Protein AF-A0A920M894-F1 (afdb_monomer)

Radius of gyration: 22.42 Å; Cα contacts (8 Å, |Δi|>4): 353; chains: 1; bounding box: 60×63×60 Å

Structure (mmCIF, N/CA/C/O backbone):
data_AF-A0A920M894-F1
#
_entry.id   AF-A0A920M894-F1
#
loop_
_atom_site.group_PDB
_atom_site.id
_atom_site.type_symbol
_atom_site.label_atom_id
_atom_site.label_alt_id
_atom_site.label_comp_id
_atom_site.label_asym_id
_atom_site.label_entity_id
_atom_site.label_seq_id
_atom_site.pdbx_PDB_ins_code
_atom_site.Cartn_x
_atom_site.Cartn_y
_atom_site.Cartn_z
_atom_site.occupancy
_atom_site.B_iso_or_equiv
_atom_site.auth_seq_id
_atom_site.auth_comp_id
_atom_site.auth_asym_id
_atom_site.auth_atom_id
_atom_site.pdbx_PDB_model_num
ATOM 1 N N . MET A 1 1 ? 37.806 -31.185 -30.645 1.00 80.12 1 MET A N 1
ATOM 2 C CA . MET A 1 1 ? 37.000 -32.397 -30.388 1.00 80.12 1 MET A CA 1
ATOM 3 C C . MET A 1 1 ? 36.616 -33.034 -31.711 1.00 80.12 1 MET A C 1
ATOM 5 O O . MET A 1 1 ? 37.260 -34.006 -32.076 1.00 80.12 1 MET A O 1
ATOM 9 N N . GLU A 1 2 ? 35.708 -32.440 -32.489 1.00 91.00 2 GLU A N 1
ATOM 10 C CA . GLU A 1 2 ? 35.276 -33.007 -33.783 1.00 91.00 2 GLU A CA 1
ATOM 11 C C . GLU A 1 2 ? 36.413 -33.095 -34.813 1.00 91.00 2 GLU A C 1
ATOM 13 O O . GLU A 1 2 ? 36.670 -34.169 -35.346 1.00 91.00 2 GLU A O 1
ATOM 18 N N . ASN A 1 3 ? 37.205 -32.025 -34.986 1.00 92.06 3 ASN A N 1
ATOM 19 C CA . ASN A 1 3 ? 38.399 -32.029 -35.858 1.00 92.06 3 ASN A CA 1
ATOM 20 C C . ASN A 1 3 ? 39.492 -33.037 -35.444 1.00 92.06 3 ASN A C 1
ATOM 22 O O . ASN A 1 3 ? 40.469 -33.217 -36.164 1.00 92.06 3 ASN A O 1
ATOM 26 N N . SER A 1 4 ? 39.355 -33.672 -34.280 1.00 92.88 4 SER A N 1
ATOM 27 C CA . SER A 1 4 ? 40.273 -34.695 -33.768 1.00 92.88 4 SER A CA 1
ATOM 28 C C . SER A 1 4 ? 39.619 -36.084 -33.709 1.00 92.88 4 SER A C 1
ATOM 30 O O . SER A 1 4 ? 40.182 -36.981 -33.092 1.00 92.88 4 SER A O 1
ATOM 32 N N . GLY A 1 5 ? 38.440 -36.266 -34.323 1.00 94.19 5 GLY A N 1
ATOM 33 C CA . GLY A 1 5 ? 37.735 -37.550 -34.423 1.00 94.19 5 GLY A CA 1
ATOM 34 C C . GLY A 1 5 ? 36.838 -37.915 -33.234 1.00 94.19 5 GLY A C 1
ATOM 35 O O . GLY A 1 5 ? 36.318 -39.027 -33.197 1.00 94.19 5 GLY A O 1
ATOM 36 N N . TYR A 1 6 ? 36.638 -37.014 -32.267 1.00 95.00 6 TYR A N 1
ATOM 37 C CA . TYR A 1 6 ? 35.732 -37.255 -31.137 1.00 95.00 6 TYR A CA 1
ATOM 38 C C . TYR A 1 6 ? 34.291 -36.864 -31.473 1.00 95.00 6 TYR A C 1
ATOM 40 O O . TYR A 1 6 ? 34.062 -35.847 -32.129 1.00 95.00 6 TYR A O 1
ATOM 48 N N . SER A 1 7 ? 33.321 -37.624 -30.955 1.00 92.00 7 SER A N 1
ATOM 49 C CA . SER A 1 7 ? 31.902 -37.265 -31.018 1.00 92.00 7 SER A CA 1
ATOM 50 C C . SER A 1 7 ? 31.560 -36.170 -30.004 1.00 92.00 7 SER A C 1
ATOM 52 O O . SER A 1 7 ? 32.037 -36.175 -28.867 1.00 92.00 7 SER A O 1
ATOM 54 N N . VAL A 1 8 ? 30.721 -35.220 -30.418 1.00 93.12 8 VAL A N 1
ATOM 55 C CA . VAL A 1 8 ? 30.179 -34.160 -29.560 1.00 93.12 8 VAL A CA 1
ATOM 56 C C . VAL A 1 8 ? 28.678 -34.367 -29.416 1.00 93.12 8 VAL A C 1
ATOM 58 O O . VAL A 1 8 ? 27.982 -34.623 -30.394 1.00 93.12 8 VAL A O 1
ATOM 61 N N . ASN A 1 9 ? 28.185 -34.253 -28.182 1.00 92.56 9 ASN A N 1
ATOM 62 C CA . ASN A 1 9 ? 26.761 -34.297 -27.876 1.00 92.56 9 ASN A CA 1
ATOM 63 C C . ASN A 1 9 ? 26.271 -32.893 -27.524 1.00 92.56 9 ASN A C 1
ATOM 65 O O . ASN A 1 9 ? 26.886 -32.205 -26.708 1.00 92.56 9 ASN A O 1
ATOM 69 N N . PHE A 1 10 ? 25.144 -32.497 -28.108 1.00 91.12 10 PHE A N 1
ATOM 70 C CA . PHE A 1 10 ? 24.460 -31.256 -27.768 1.00 91.12 10 PHE A CA 1
ATOM 71 C C . PHE A 1 10 ? 23.441 -31.525 -26.662 1.00 91.12 10 PHE A C 1
ATOM 73 O O . PHE A 1 10 ? 22.695 -32.501 -26.719 1.00 91.12 10 PHE A O 1
ATOM 80 N N . ILE A 1 11 ? 23.420 -30.654 -25.660 1.00 93.12 11 ILE A N 1
ATOM 81 C CA . ILE A 1 11 ? 22.407 -30.641 -24.604 1.00 93.12 11 ILE A CA 1
ATOM 82 C C . ILE A 1 11 ? 21.548 -29.390 -24.754 1.00 93.12 11 ILE A C 1
ATOM 84 O O . ILE A 1 11 ? 21.973 -28.410 -25.369 1.00 93.12 11 ILE A O 1
ATOM 88 N N . GLU A 1 12 ? 20.347 -29.419 -24.187 1.00 93.00 12 GLU A N 1
ATOM 89 C CA . GLU A 1 12 ? 19.476 -28.251 -24.179 1.00 93.00 12 GLU A CA 1
ATOM 90 C C . GLU A 1 12 ? 20.145 -27.091 -23.426 1.00 93.00 12 GLU A C 1
ATOM 92 O O . GLU A 1 12 ? 20.668 -27.246 -22.318 1.00 93.00 12 GLU A O 1
ATOM 97 N N . GLY A 1 13 ? 20.190 -25.928 -24.074 1.00 88.56 13 GLY A N 1
ATOM 98 C CA . GLY A 1 13 ? 20.786 -24.726 -23.508 1.00 88.56 13 GLY A CA 1
ATOM 99 C C . GLY A 1 13 ? 19.895 -24.086 -22.444 1.00 88.56 13 GLY A C 1
ATOM 100 O O . GLY A 1 13 ? 18.700 -24.342 -22.357 1.00 88.56 13 GLY A O 1
ATOM 101 N N . SER A 1 14 ? 20.475 -23.185 -21.654 1.00 89.44 14 SER A N 1
ATOM 102 C CA . SER A 1 14 ? 19.741 -22.352 -20.701 1.00 89.44 14 SER A CA 1
ATOM 103 C C . SER A 1 14 ? 20.066 -20.891 -20.954 1.00 89.44 14 SER A C 1
ATOM 105 O O . SER A 1 14 ? 21.239 -20.541 -21.084 1.00 89.44 14 SER A O 1
ATOM 107 N N . GLN A 1 15 ? 19.055 -20.019 -20.944 1.00 79.75 15 GLN A N 1
ATOM 108 C CA . GLN A 1 15 ? 19.284 -18.572 -21.005 1.00 79.75 15 GLN A CA 1
ATOM 109 C C . GLN A 1 15 ? 20.040 -18.034 -19.784 1.00 79.75 15 GLN A C 1
ATOM 111 O O . GLN A 1 15 ? 20.579 -16.940 -19.849 1.00 79.75 15 GLN A O 1
ATOM 116 N N . LYS A 1 16 ? 20.143 -18.807 -18.693 1.00 80.06 16 LYS A N 1
ATOM 117 C CA . LYS A 1 16 ? 21.005 -18.464 -17.550 1.00 80.06 16 LYS A CA 1
ATOM 118 C C . LYS A 1 16 ? 22.498 -18.645 -17.853 1.00 80.06 16 LYS A C 1
ATOM 120 O O . LYS A 1 16 ? 23.320 -18.098 -17.130 1.00 80.06 16 LYS A O 1
ATOM 125 N N . ASN A 1 17 ? 22.855 -19.365 -18.920 1.00 83.50 17 ASN A N 1
ATOM 126 C CA . ASN A 1 17 ? 24.240 -19.582 -19.358 1.00 83.50 17 ASN A CA 1
ATOM 127 C C . ASN A 1 17 ? 24.691 -18.493 -20.346 1.00 83.50 17 ASN A C 1
ATOM 129 O O . ASN A 1 17 ? 25.320 -18.777 -21.367 1.00 83.50 17 ASN A O 1
ATOM 133 N N . ILE A 1 18 ? 24.327 -17.245 -20.062 1.00 85.19 18 ILE A N 1
ATOM 134 C CA . ILE A 1 18 ? 24.748 -16.078 -20.833 1.00 85.19 18 ILE A CA 1
ATOM 135 C C . ILE A 1 18 ? 26.273 -15.958 -20.726 1.00 85.19 18 ILE A C 1
ATOM 137 O O . ILE A 1 18 ? 26.839 -15.925 -19.634 1.00 85.19 18 ILE A O 1
ATOM 141 N N . LYS A 1 19 ? 26.949 -15.874 -21.874 1.00 88.56 19 LYS A N 1
ATOM 142 C CA . LYS A 1 19 ? 28.360 -15.494 -21.919 1.00 88.56 19 LYS A CA 1
ATOM 143 C C . LYS A 1 19 ? 28.441 -13.972 -21.846 1.00 88.56 19 LYS A C 1
ATOM 145 O O . LYS A 1 19 ? 28.225 -13.312 -22.858 1.00 88.56 19 LYS A O 1
ATOM 150 N N . ILE A 1 20 ? 28.768 -13.442 -20.669 1.00 87.75 20 ILE A 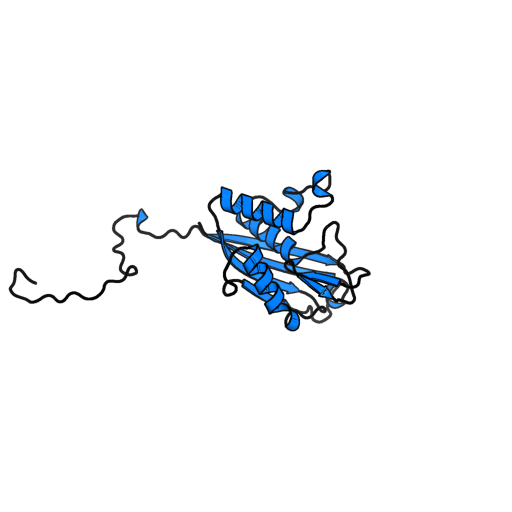N 1
ATOM 151 C CA . ILE A 1 20 ? 29.065 -12.016 -20.489 1.00 87.75 20 ILE A CA 1
ATOM 152 C C . ILE A 1 20 ? 30.291 -11.691 -21.347 1.00 87.75 20 ILE A C 1
ATOM 154 O O . ILE A 1 20 ? 31.394 -12.170 -21.081 1.00 87.75 20 ILE A O 1
ATOM 158 N N . THR A 1 21 ? 30.069 -10.946 -22.421 1.00 90.44 21 THR A N 1
ATOM 159 C CA . THR A 1 21 ? 31.056 -10.622 -23.456 1.00 90.44 21 THR A CA 1
ATOM 160 C C . THR A 1 21 ? 31.334 -9.122 -23.480 1.00 90.44 21 THR A C 1
ATOM 162 O O . THR A 1 21 ? 32.484 -8.719 -23.644 1.00 90.44 21 THR A O 1
ATOM 165 N N . PHE A 1 22 ? 30.307 -8.307 -23.253 1.00 85.38 22 PHE A N 1
ATOM 166 C CA . PHE A 1 22 ? 30.375 -6.855 -23.169 1.00 85.38 22 PHE A CA 1
ATOM 167 C C . PHE A 1 22 ? 29.841 -6.346 -21.828 1.00 85.38 22 PHE A C 1
ATOM 169 O O . PHE A 1 22 ? 29.228 -7.083 -21.055 1.00 85.38 22 PHE A O 1
ATOM 176 N N . GLN A 1 23 ? 30.087 -5.072 -21.522 1.00 80.75 23 GLN A N 1
ATOM 177 C CA . GLN A 1 23 ? 29.627 -4.479 -20.265 1.00 80.75 23 GLN A CA 1
ATOM 178 C C . GLN A 1 23 ? 28.095 -4.416 -20.195 1.00 80.75 23 GLN A C 1
ATOM 180 O O . GLN A 1 23 ? 27.528 -4.505 -19.109 1.00 80.75 23 GLN A O 1
ATOM 185 N N . GLU A 1 24 ? 27.431 -4.307 -21.343 1.00 79.44 24 GLU A N 1
ATOM 186 C CA . GLU A 1 24 ? 25.973 -4.261 -21.473 1.00 79.44 24 GLU A CA 1
ATOM 187 C C . GLU A 1 24 ? 25.315 -5.621 -21.196 1.00 79.44 24 GLU A C 1
ATOM 189 O O . GLU A 1 24 ? 24.132 -5.670 -20.873 1.00 79.44 24 GLU A O 1
ATOM 194 N N . ASP A 1 25 ? 26.082 -6.717 -21.258 1.00 80.00 25 ASP A N 1
ATOM 195 C CA . ASP A 1 25 ? 25.612 -8.062 -20.904 1.00 80.00 25 ASP A CA 1
ATOM 196 C C . ASP A 1 25 ? 25.419 -8.221 -19.384 1.00 80.00 25 ASP A C 1
ATOM 198 O O . ASP A 1 25 ? 24.780 -9.169 -18.918 1.00 80.00 25 ASP A O 1
ATOM 202 N N . LEU A 1 26 ? 25.967 -7.298 -18.585 1.00 80.25 26 LEU A N 1
ATOM 203 C CA . LEU A 1 26 ? 25.658 -7.216 -17.165 1.00 80.25 26 LEU A CA 1
ATOM 204 C C . LEU A 1 26 ? 24.238 -6.675 -17.009 1.00 80.25 26 LEU A C 1
ATOM 206 O O . LEU A 1 26 ? 23.984 -5.491 -17.227 1.00 80.25 26 LEU A O 1
ATOM 210 N N . VAL A 1 27 ? 23.323 -7.540 -16.572 1.00 69.81 27 VAL A N 1
ATOM 211 C CA . VAL A 1 27 ? 21.967 -7.137 -16.192 1.00 69.81 27 VAL A CA 1
ATOM 212 C C . VAL A 1 27 ? 22.065 -6.129 -15.045 1.00 69.81 27 VAL A C 1
ATOM 214 O O . VAL A 1 27 ? 22.281 -6.493 -13.888 1.00 69.81 27 VAL A O 1
ATOM 217 N N . LYS A 1 28 ? 21.931 -4.841 -15.365 1.00 70.69 28 LYS A N 1
ATOM 218 C CA . LYS A 1 28 ? 21.668 -3.799 -14.376 1.00 70.69 28 LYS A CA 1
ATOM 219 C C . LYS A 1 28 ? 20.169 -3.755 -14.156 1.00 70.69 28 LYS A C 1
ATOM 221 O O . LYS A 1 28 ? 19.425 -3.211 -14.963 1.00 70.69 28 LYS A O 1
ATOM 226 N N . GLU A 1 29 ? 19.750 -4.370 -13.065 1.00 76.69 29 GLU A N 1
ATOM 227 C CA . GLU A 1 29 ? 18.400 -4.220 -12.547 1.00 76.69 29 GLU A CA 1
ATOM 228 C C . GLU A 1 29 ? 18.230 -2.773 -12.058 1.00 76.69 29 GLU A C 1
ATOM 230 O O . GLU A 1 29 ? 18.806 -2.382 -11.041 1.00 76.69 29 GLU A O 1
ATOM 235 N N . ASP A 1 30 ? 17.494 -1.962 -12.820 1.00 89.62 30 ASP A N 1
ATOM 236 C CA . ASP A 1 30 ? 17.113 -0.599 -12.436 1.00 89.62 30 ASP A CA 1
ATOM 237 C C . ASP A 1 30 ? 15.914 -0.692 -11.484 1.00 89.62 30 ASP A C 1
ATOM 239 O O . ASP A 1 30 ? 14.753 -0.715 -11.907 1.00 89.62 30 ASP A O 1
ATOM 243 N N . ILE A 1 31 ? 16.228 -0.882 -10.198 1.00 95.81 31 ILE A N 1
ATOM 244 C CA . ILE A 1 31 ? 15.249 -1.038 -9.122 1.00 95.81 31 ILE A CA 1
ATOM 245 C C . ILE A 1 31 ? 15.245 0.216 -8.257 1.00 95.81 31 ILE A C 1
ATOM 247 O O . ILE A 1 31 ? 16.261 0.588 -7.668 1.00 95.81 31 ILE A O 1
ATOM 251 N N . LEU A 1 32 ? 14.065 0.810 -8.121 1.00 97.75 32 LEU A N 1
ATOM 252 C CA . LEU A 1 32 ? 13.802 1.887 -7.175 1.00 97.75 32 LEU A CA 1
ATOM 253 C C . LEU A 1 32 ? 13.041 1.338 -5.974 1.00 97.75 32 LEU A C 1
ATOM 255 O O . LEU A 1 32 ? 12.272 0.384 -6.096 1.00 97.75 32 LEU A O 1
ATOM 259 N N . ILE A 1 33 ? 13.245 1.957 -4.817 1.00 98.19 33 ILE A N 1
ATOM 260 C CA . ILE A 1 33 ? 12.553 1.622 -3.573 1.00 98.19 33 ILE A CA 1
ATOM 261 C C . ILE A 1 33 ? 11.840 2.876 -3.098 1.00 98.19 33 ILE A C 1
ATOM 263 O O . ILE A 1 33 ? 12.423 3.958 -3.109 1.00 98.19 33 ILE A O 1
ATOM 267 N N . GLY A 1 34 ? 10.607 2.714 -2.642 1.00 98.31 34 GLY A N 1
ATOM 268 C CA . GLY A 1 34 ? 9.868 3.772 -1.977 1.00 98.31 34 GLY A CA 1
ATOM 269 C C . GLY A 1 34 ? 9.209 3.263 -0.714 1.00 98.31 34 GLY A C 1
ATOM 270 O O . GLY A 1 34 ? 8.912 2.073 -0.596 1.00 98.31 34 GLY A O 1
ATOM 271 N N . ASN A 1 35 ? 9.031 4.171 0.237 1.00 98.50 35 ASN A N 1
ATOM 272 C CA . ASN A 1 35 ? 8.359 3.901 1.495 1.00 98.50 35 ASN A CA 1
ATOM 273 C C . ASN A 1 35 ? 7.290 4.960 1.713 1.00 98.50 35 ASN A C 1
ATOM 275 O O . ASN A 1 35 ? 7.496 6.118 1.357 1.00 98.50 35 ASN A O 1
ATOM 279 N N . GLY A 1 36 ? 6.196 4.554 2.335 1.00 98.19 36 GLY A N 1
ATOM 280 C CA . GLY A 1 36 ? 5.071 5.413 2.650 1.00 98.19 36 GLY A CA 1
ATOM 281 C C . GLY A 1 36 ? 4.606 5.166 4.072 1.00 98.19 36 GLY A C 1
ATOM 282 O O . GLY A 1 36 ? 4.723 4.057 4.609 1.00 98.19 36 GLY A O 1
ATOM 283 N N . PHE A 1 37 ? 4.084 6.213 4.691 1.00 97.94 37 PHE A N 1
ATOM 284 C CA . PHE A 1 37 ? 3.497 6.161 6.018 1.00 97.94 37 PHE A CA 1
ATOM 285 C C . PHE A 1 37 ? 2.274 7.058 6.030 1.00 97.94 37 PHE A C 1
ATOM 287 O O . PHE A 1 37 ? 2.386 8.229 5.694 1.00 97.94 37 PHE A O 1
ATOM 294 N N . ASP A 1 38 ? 1.142 6.516 6.459 1.00 96.19 38 ASP A N 1
ATOM 295 C CA . ASP A 1 38 ? -0.069 7.306 6.628 1.00 96.19 38 ASP A CA 1
ATOM 296 C C . ASP A 1 38 ? -0.762 6.952 7.948 1.00 96.19 38 ASP A C 1
ATOM 298 O O . ASP A 1 38 ? -0.717 5.802 8.398 1.00 96.19 38 ASP A O 1
ATOM 302 N N . LEU A 1 39 ? -1.354 7.948 8.606 1.00 95.31 39 LEU A N 1
ATOM 303 C CA . LEU A 1 39 ? -1.958 7.842 9.935 1.00 95.31 39 LEU A CA 1
ATOM 304 C C . LEU A 1 39 ? -3.289 8.581 9.940 1.00 95.31 39 LEU A C 1
ATOM 306 O O . LEU A 1 39 ? -3.330 9.803 9.830 1.00 95.31 39 LEU A O 1
ATOM 310 N N . HIS A 1 40 ? -4.357 7.847 10.230 1.00 95.19 40 HIS A N 1
ATOM 311 C CA . HIS A 1 40 ? -5.689 8.419 10.353 1.00 95.19 40 HIS A CA 1
ATOM 312 C C . HIS A 1 40 ? -6.301 8.160 11.726 1.00 95.19 40 HIS A C 1
ATOM 314 O O . HIS A 1 40 ? -6.083 7.118 12.354 1.00 95.19 40 HIS A O 1
ATOM 320 N N . ARG A 1 41 ? -7.107 9.121 12.185 1.00 95.81 41 ARG A N 1
ATOM 321 C CA . ARG A 1 41 ? -7.954 8.963 13.369 1.00 95.81 41 ARG A CA 1
ATOM 322 C C . ARG A 1 41 ? -9.247 8.254 12.998 1.00 95.81 41 ARG A C 1
ATOM 324 O O . ARG A 1 41 ? -9.755 8.395 11.885 1.00 95.81 41 ARG A O 1
ATOM 331 N N . PHE A 1 42 ? -9.787 7.520 13.960 1.00 95.94 42 PHE A N 1
ATOM 332 C CA . PHE A 1 42 ? -11.154 7.034 13.868 1.00 95.94 42 PHE A CA 1
A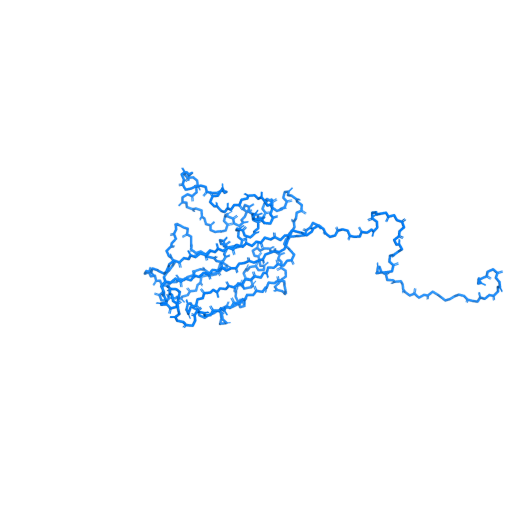TOM 333 C C . PHE A 1 42 ? -12.148 8.154 14.173 1.00 95.94 42 PHE A C 1
ATOM 335 O O . PHE A 1 42 ? -11.899 9.006 15.028 1.00 95.94 42 PHE A O 1
ATOM 342 N N . CYS A 1 43 ? -13.293 8.109 13.503 1.00 94.44 43 CYS A N 1
ATOM 343 C CA . CYS A 1 43 ? -14.437 8.983 13.740 1.00 94.44 43 CYS A CA 1
ATOM 344 C C . CYS A 1 43 ? -15.739 8.165 13.800 1.00 94.44 43 CYS A C 1
ATOM 346 O O . CYS A 1 43 ? -15.736 6.943 13.616 1.00 9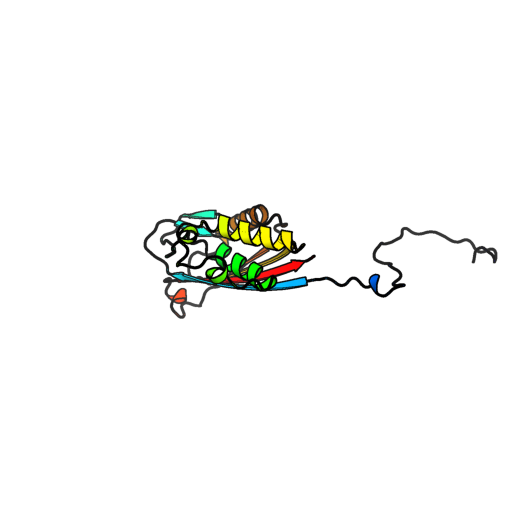4.44 43 CYS A O 1
ATOM 348 N N . GLU A 1 44 ? -16.865 8.829 14.073 1.00 93.81 44 GLU A N 1
ATOM 349 C CA . GLU A 1 44 ? -18.177 8.187 13.974 1.00 93.81 44 GLU A CA 1
ATOM 350 C C . GLU A 1 44 ? -18.430 7.700 12.540 1.00 93.81 44 GLU A C 1
ATOM 352 O O . GLU A 1 44 ? -18.256 8.435 11.569 1.00 93.81 44 GLU A O 1
ATOM 357 N N . GLY A 1 45 ? -18.850 6.445 12.399 1.00 93.12 45 GLY A N 1
ATOM 358 C CA . GLY A 1 45 ? -19.095 5.837 11.100 1.00 93.12 45 GLY A CA 1
ATOM 359 C C . GLY A 1 45 ? -19.640 4.422 11.226 1.00 93.12 45 GLY A C 1
ATOM 360 O O . GLY A 1 45 ? -19.971 3.957 12.312 1.00 93.12 45 GLY A O 1
ATOM 361 N N . ASN A 1 46 ? -19.777 3.741 10.092 1.00 93.56 46 ASN A N 1
ATOM 362 C CA . ASN A 1 46 ? -20.271 2.361 10.031 1.00 93.56 46 ASN A CA 1
ATOM 363 C C . ASN A 1 46 ? -19.498 1.491 9.024 1.00 93.56 46 ASN A C 1
ATOM 365 O O . ASN A 1 46 ? -19.924 0.385 8.668 1.00 93.56 46 ASN A O 1
ATOM 369 N N . SER A 1 47 ? -18.377 2.007 8.519 1.00 93.81 47 SER A N 1
ATOM 370 C CA . SER A 1 47 ? -17.563 1.336 7.519 1.00 93.81 47 SER A CA 1
ATOM 371 C C . SER A 1 47 ? -16.193 1.975 7.379 1.00 93.81 47 SER A C 1
ATOM 373 O O . SER A 1 47 ? -16.052 3.181 7.560 1.00 93.81 47 SER A O 1
ATOM 375 N N . ILE A 1 48 ? -15.242 1.177 6.912 1.00 94.06 48 ILE A N 1
ATOM 376 C CA . ILE A 1 48 ? -13.896 1.599 6.519 1.00 94.06 48 ILE A CA 1
ATOM 377 C C . ILE A 1 48 ? -13.602 1.123 5.100 1.00 94.06 48 ILE A C 1
ATOM 379 O O . ILE A 1 48 ? -14.165 0.117 4.653 1.00 94.06 48 ILE A O 1
ATOM 383 N N . VAL A 1 49 ? -12.717 1.819 4.396 1.00 94.38 49 VAL A N 1
ATOM 384 C CA . VAL A 1 49 ? -12.235 1.424 3.068 1.00 94.38 49 VAL A CA 1
ATOM 385 C C . VAL A 1 49 ? -10.757 1.097 3.186 1.00 94.38 49 VAL A C 1
ATOM 387 O O . VAL A 1 49 ? -10.001 1.935 3.650 1.00 94.38 49 VAL A O 1
ATOM 390 N N . PHE A 1 50 ? -10.363 -0.121 2.807 1.00 95.50 50 PHE A N 1
ATOM 391 C CA . PHE A 1 50 ? -8.971 -0.577 2.798 1.00 95.50 50 PHE A CA 1
ATOM 392 C C . PHE A 1 50 ? -8.625 -1.199 1.446 1.00 95.50 50 PHE A C 1
ATOM 394 O O . PHE A 1 50 ? -9.240 -2.189 1.033 1.00 95.50 50 PHE A O 1
ATOM 401 N N . GLY A 1 51 ? -7.601 -0.658 0.788 1.00 95.19 51 GLY A N 1
ATOM 402 C CA . GLY A 1 51 ? -7.111 -1.123 -0.509 1.00 95.19 51 GLY A CA 1
ATOM 403 C C . GLY A 1 51 ? -8.199 -1.202 -1.582 1.00 95.19 51 GLY A C 1
ATOM 404 O O . GLY A 1 51 ? -8.251 -2.177 -2.329 1.00 95.19 51 GLY A O 1
ATOM 405 N N . GLY A 1 52 ? -9.107 -0.230 -1.622 1.00 94.44 52 GLY A N 1
ATOM 406 C CA . GLY A 1 52 ? -10.231 -0.111 -2.549 1.00 94.44 52 GLY A CA 1
ATOM 407 C C . GLY A 1 52 ? -11.477 -0.910 -2.159 1.00 94.44 52 GLY A C 1
ATOM 408 O O . GLY A 1 52 ? -12.449 -0.923 -2.920 1.00 94.44 52 GLY A O 1
ATOM 409 N N . VAL A 1 53 ? -11.477 -1.583 -1.001 1.00 95.50 53 VAL A N 1
ATOM 410 C CA . VAL A 1 53 ? -12.584 -2.436 -0.543 1.00 95.50 53 VAL A CA 1
ATOM 411 C C . VAL A 1 53 ? -13.241 -1.855 0.700 1.00 95.50 53 VAL A C 1
ATOM 413 O O . VAL A 1 53 ? -12.590 -1.641 1.719 1.00 95.50 53 VAL A O 1
ATOM 416 N N . LYS A 1 54 ? -14.562 -1.671 0.639 1.00 95.06 54 LYS A N 1
ATOM 417 C CA . LYS A 1 54 ? -15.374 -1.218 1.771 1.00 95.06 54 LYS A CA 1
ATOM 418 C C . LYS A 1 54 ? -15.760 -2.386 2.682 1.00 9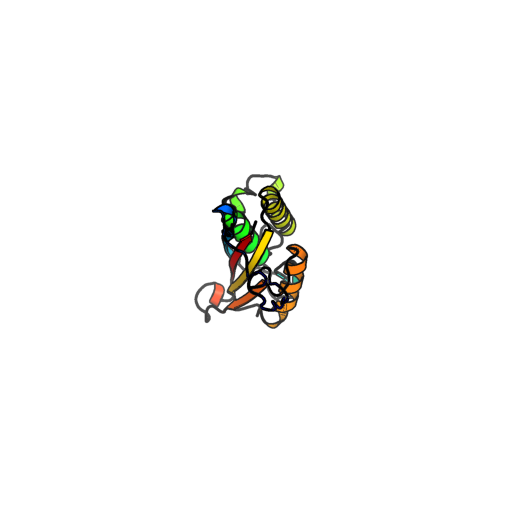5.06 54 LYS A C 1
ATOM 420 O O . LYS A 1 54 ? -16.313 -3.386 2.218 1.00 95.06 54 LYS A O 1
ATOM 425 N N . PHE A 1 55 ? -15.527 -2.240 3.981 1.00 94.19 55 PHE A N 1
ATOM 426 C CA . PHE A 1 55 ? -15.873 -3.209 5.020 1.00 94.19 55 PHE A CA 1
ATOM 427 C C . PHE A 1 55 ? -16.800 -2.574 6.061 1.00 94.19 55 PHE A C 1
ATOM 429 O O . PHE A 1 55 ? -16.546 -1.442 6.470 1.00 94.19 55 PHE A O 1
ATOM 436 N N . PRO A 1 56 ? -17.847 -3.280 6.529 1.00 95.00 56 PRO A N 1
ATOM 437 C CA . PRO A 1 56 ? -18.596 -2.862 7.710 1.00 95.00 56 PRO A CA 1
ATOM 438 C C . PRO A 1 56 ? -17.675 -2.805 8.929 1.00 95.00 56 PRO A C 1
ATOM 440 O O . PRO A 1 56 ? -16.927 -3.754 9.179 1.00 95.00 56 PRO A O 1
ATOM 443 N N . PHE A 1 57 ? -17.734 -1.708 9.676 1.00 94.69 57 PHE A N 1
ATOM 444 C CA . PHE A 1 57 ? -16.904 -1.493 10.856 1.00 94.69 57 PHE A CA 1
ATOM 445 C C . PHE A 1 57 ? -17.580 -0.513 11.813 1.00 94.69 57 PHE A C 1
ATOM 447 O O . PHE A 1 57 ? -18.439 0.254 11.397 1.00 94.69 57 PHE A O 1
ATOM 454 N N . GLU A 1 58 ? -17.233 -0.557 13.095 1.00 93.00 58 GLU A N 1
ATOM 455 C CA . GLU A 1 58 ? -17.877 0.277 14.121 1.00 93.00 58 GLU A CA 1
ATOM 456 C C . GLU A 1 58 ? -17.451 1.754 14.070 1.00 93.00 58 GLU A C 1
ATOM 458 O O . GLU A 1 58 ? -18.144 2.612 14.609 1.00 93.00 58 GLU A O 1
ATOM 463 N N . PHE A 1 59 ? -16.344 2.046 13.381 1.00 91.75 59 PHE A N 1
ATOM 464 C CA . PHE A 1 59 ? -15.810 3.391 13.188 1.00 91.75 59 PHE A CA 1
ATOM 465 C C . PHE A 1 59 ? -15.700 3.746 11.701 1.00 91.75 59 PHE A C 1
ATOM 467 O O . PHE A 1 59 ? -15.653 2.870 10.832 1.00 91.75 59 PHE A O 1
ATOM 474 N N . GLY A 1 60 ? -15.648 5.046 11.420 1.00 92.50 60 GLY A N 1
ATOM 475 C CA . GLY A 1 60 ? -15.180 5.608 10.155 1.00 92.50 60 GLY A CA 1
ATOM 476 C C . GLY A 1 60 ? -13.731 6.086 10.256 1.00 92.50 60 GLY A C 1
ATOM 477 O O . GLY A 1 60 ? -13.125 6.044 11.327 1.00 92.50 60 GLY A O 1
ATOM 478 N N . ILE A 1 61 ? -13.185 6.557 9.136 1.00 91.25 61 ILE A N 1
ATOM 479 C CA . ILE A 1 61 ? -11.875 7.211 9.065 1.00 91.25 61 ILE A CA 1
ATOM 480 C C . ILE A 1 61 ? -12.095 8.719 8.915 1.00 91.25 61 ILE A C 1
ATOM 482 O O . ILE A 1 61 ? -12.846 9.147 8.042 1.00 91.25 61 ILE A O 1
ATOM 486 N N . GLU A 1 62 ? -11.442 9.524 9.753 1.00 87.81 62 GLU A N 1
ATOM 487 C CA . GLU A 1 62 ? -11.416 10.978 9.584 1.00 87.81 62 GLU A CA 1
ATOM 488 C C . GLU A 1 62 ? -10.495 11.321 8.405 1.00 87.81 62 GLU A C 1
ATOM 490 O O . GLU A 1 62 ? -9.273 11.190 8.506 1.00 87.81 62 GLU A O 1
ATOM 495 N N . ALA A 1 63 ? -11.078 11.702 7.269 1.00 80.19 63 ALA A N 1
ATOM 496 C CA . ALA A 1 63 ? -10.358 12.078 6.057 1.00 80.19 63 ALA A CA 1
ATOM 497 C C . ALA A 1 63 ? -11.162 13.093 5.235 1.00 80.19 63 ALA A C 1
ATOM 499 O O . ALA A 1 63 ? -12.386 13.160 5.341 1.00 80.19 63 ALA A O 1
ATOM 500 N N . ILE A 1 64 ? -10.452 13.865 4.410 1.00 69.81 64 ILE A N 1
ATOM 501 C CA . ILE A 1 64 ? -11.053 14.737 3.391 1.00 69.81 64 ILE A CA 1
ATOM 502 C C . ILE A 1 64 ? -11.533 13.894 2.189 1.00 69.81 64 ILE A C 1
ATOM 504 O O . ILE A 1 64 ? -12.560 14.210 1.600 1.00 69.81 64 ILE A O 1
ATOM 508 N N . SER A 1 65 ? -10.822 12.801 1.872 1.00 76.56 65 SER A N 1
ATOM 509 C CA . SER A 1 65 ? -11.135 11.836 0.804 1.00 76.56 65 SER A CA 1
ATOM 510 C C . SER A 1 65 ? -11.972 10.636 1.303 1.00 76.56 65 SER A C 1
ATOM 512 O O . SER A 1 65 ? -12.622 10.692 2.348 1.00 76.56 65 SER A O 1
ATOM 514 N N . ASP A 1 66 ? -11.952 9.512 0.572 1.00 79.38 66 ASP A N 1
ATOM 515 C CA . ASP A 1 66 ? -12.614 8.247 0.932 1.00 79.38 66 ASP A CA 1
ATOM 516 C C . ASP A 1 66 ? -11.974 7.505 2.129 1.00 79.38 66 ASP A C 1
ATOM 518 O O . ASP A 1 66 ? -12.521 6.498 2.595 1.00 79.38 66 ASP A O 1
ATOM 522 N N . GLY A 1 67 ? -10.854 8.017 2.655 1.00 83.94 67 GLY A N 1
ATOM 523 C CA . GLY A 1 67 ? -10.210 7.545 3.882 1.00 83.94 67 GLY A CA 1
ATOM 524 C C . GLY A 1 67 ? -9.428 6.238 3.738 1.00 83.94 67 GLY A C 1
ATOM 525 O O . GLY A 1 67 ? -9.174 5.569 4.744 1.00 83.94 67 GLY A O 1
ATOM 526 N N . ASP A 1 68 ? -9.048 5.850 2.516 1.00 93.81 68 ASP A N 1
ATOM 527 C CA . ASP A 1 68 ? -8.254 4.642 2.281 1.00 93.81 68 ASP A CA 1
ATOM 528 C C . ASP A 1 68 ? -6.762 4.855 2.564 1.00 93.81 68 ASP A C 1
ATOM 530 O O . ASP A 1 68 ? -5.913 4.985 1.680 1.00 93.81 68 ASP A O 1
ATOM 534 N N . VAL A 1 69 ? -6.440 4.788 3.849 1.00 94.88 69 VAL A N 1
ATOM 535 C CA . VAL A 1 69 ? -5.080 4.861 4.403 1.00 94.88 69 VAL A CA 1
ATOM 536 C C . VAL A 1 69 ? -4.079 3.871 3.777 1.00 94.88 69 VAL A C 1
ATOM 538 O O . VAL A 1 69 ? -2.872 4.116 3.779 1.00 94.88 69 VAL A O 1
ATOM 541 N N . ILE A 1 70 ? -4.537 2.740 3.214 1.00 97.31 70 ILE A N 1
ATOM 542 C CA . ILE A 1 70 ? -3.642 1.810 2.510 1.00 97.31 70 ILE A CA 1
ATOM 543 C C . ILE A 1 70 ? -3.248 2.395 1.157 1.00 97.31 70 ILE A C 1
ATOM 545 O O . ILE A 1 70 ? -2.065 2.380 0.814 1.00 97.31 70 ILE A O 1
ATOM 549 N N . LEU A 1 71 ? -4.218 2.884 0.383 1.00 96.62 71 LEU A N 1
ATOM 550 C CA . LEU A 1 71 ? -3.940 3.474 -0.925 1.00 96.62 71 LEU A CA 1
ATOM 551 C C . LEU A 1 71 ? -3.140 4.770 -0.801 1.00 96.62 71 LEU A C 1
ATOM 553 O O . LEU A 1 71 ? -2.215 4.960 -1.585 1.00 96.62 71 LEU A O 1
ATOM 557 N N . HIS A 1 72 ? -3.412 5.595 0.209 1.00 95.50 72 HIS A N 1
ATOM 558 C CA . HIS A 1 72 ? -2.611 6.786 0.490 1.00 95.50 72 HIS A CA 1
ATOM 559 C C . HIS A 1 72 ? -1.143 6.434 0.769 1.00 95.50 72 HIS A C 1
ATOM 561 O O . HIS A 1 72 ? -0.246 6.892 0.064 1.00 95.50 72 HIS A O 1
ATOM 567 N N . SER A 1 73 ? -0.886 5.527 1.719 1.00 97.62 73 SER A N 1
ATOM 568 C CA . SER A 1 73 ? 0.481 5.080 2.016 1.00 97.62 73 SER A CA 1
ATOM 569 C C . SER A 1 73 ? 1.176 4.502 0.769 1.00 97.62 73 SER A C 1
ATOM 571 O O . SER A 1 73 ? 2.349 4.783 0.518 1.00 97.62 73 SER A O 1
ATOM 573 N N . LEU A 1 74 ? 0.459 3.738 -0.067 1.00 98.25 74 LEU A N 1
ATOM 574 C CA . LEU A 1 74 ? 1.002 3.214 -1.328 1.00 98.25 74 LEU A CA 1
ATOM 575 C C . LEU A 1 74 ? 1.311 4.307 -2.356 1.00 98.25 74 LEU A C 1
ATOM 577 O O . LEU A 1 74 ? 2.304 4.182 -3.075 1.00 98.25 74 LEU A O 1
ATOM 581 N N . ALA A 1 75 ? 0.494 5.355 -2.442 1.00 97.00 75 ALA A N 1
ATOM 582 C CA . ALA A 1 75 ? 0.750 6.493 -3.315 1.00 97.00 75 ALA A CA 1
ATOM 583 C C . ALA A 1 75 ? 2.060 7.189 -2.925 1.00 97.00 75 ALA A C 1
ATOM 585 O O . ALA A 1 75 ? 2.927 7.351 -3.785 1.00 97.00 75 ALA A O 1
ATOM 586 N N . ASP A 1 76 ? 2.257 7.480 -1.635 1.00 97.31 76 ASP A N 1
ATOM 587 C CA . ASP A 1 76 ? 3.509 8.045 -1.112 1.00 97.31 76 ASP A CA 1
ATOM 588 C C . ASP A 1 76 ? 4.709 7.136 -1.381 1.00 97.31 76 ASP A C 1
ATOM 590 O O . ASP A 1 76 ? 5.755 7.599 -1.832 1.00 97.31 76 ASP A O 1
ATOM 594 N N . SER A 1 77 ? 4.553 5.821 -1.200 1.00 98.44 77 SER A N 1
ATOM 595 C CA . SER A 1 77 ? 5.586 4.856 -1.583 1.00 98.44 77 SER A CA 1
ATOM 596 C C . SER A 1 77 ? 5.964 4.967 -3.065 1.00 98.44 77 SER A C 1
ATOM 598 O O . SER A 1 77 ? 7.146 4.955 -3.403 1.00 98.44 77 SER A O 1
ATOM 600 N N . ILE A 1 78 ? 4.994 5.071 -3.977 1.00 98.25 78 ILE A N 1
ATOM 601 C CA . ILE A 1 78 ? 5.271 5.156 -5.420 1.00 98.25 78 ILE A CA 1
ATOM 602 C C . ILE A 1 78 ? 5.900 6.507 -5.781 1.00 98.25 78 ILE A C 1
ATOM 604 O O . ILE A 1 78 ? 6.894 6.538 -6.510 1.00 98.25 78 ILE A O 1
ATOM 608 N N . LEU A 1 79 ? 5.356 7.613 -5.269 1.00 97.88 79 LEU A N 1
ATOM 609 C CA . LEU A 1 79 ? 5.889 8.960 -5.491 1.00 97.88 79 LEU A CA 1
ATOM 610 C C . LEU A 1 79 ? 7.318 9.078 -4.950 1.00 97.88 79 LEU A C 1
ATOM 612 O O . LEU A 1 79 ? 8.213 9.531 -5.668 1.00 97.88 79 LEU A O 1
ATOM 616 N N . GLY A 1 80 ? 7.561 8.558 -3.747 1.00 97.81 80 GLY A N 1
ATOM 617 C CA . GLY A 1 80 ? 8.877 8.498 -3.122 1.00 97.81 80 GLY A CA 1
ATOM 618 C C . GLY A 1 80 ? 9.873 7.664 -3.927 1.00 97.81 80 GLY A C 1
ATOM 619 O O . GLY A 1 80 ? 10.983 8.129 -4.187 1.00 97.81 80 GLY A O 1
ATOM 620 N N . ALA A 1 81 ? 9.471 6.481 -4.413 1.00 98.00 81 ALA A N 1
ATOM 621 C CA . ALA A 1 81 ? 10.317 5.669 -5.292 1.00 98.00 81 ALA A CA 1
ATOM 622 C C . ALA A 1 81 ? 10.725 6.436 -6.558 1.00 98.00 81 ALA A C 1
ATOM 624 O O . ALA A 1 81 ? 11.871 6.349 -6.991 1.00 98.00 81 ALA A O 1
ATOM 625 N N . LEU A 1 82 ? 9.809 7.219 -7.137 1.00 97.19 82 LEU A N 1
ATOM 626 C CA . LEU A 1 82 ? 10.057 8.037 -8.327 1.00 97.19 82 LEU A CA 1
ATOM 627 C C . LEU A 1 82 ? 10.739 9.383 -8.019 1.00 97.19 82 LEU A C 1
ATOM 629 O O . LEU A 1 82 ? 11.080 10.104 -8.958 1.00 97.19 82 LEU A O 1
ATOM 633 N N . SER A 1 83 ? 10.978 9.719 -6.747 1.00 96.50 83 SER A N 1
ATOM 634 C CA . SER A 1 83 ? 11.461 11.042 -6.318 1.00 96.50 83 SER A CA 1
ATOM 635 C C . SER A 1 83 ? 10.566 12.197 -6.802 1.00 96.50 83 SER A C 1
ATOM 637 O O . SER A 1 83 ? 11.069 13.236 -7.223 1.00 96.50 83 SER A O 1
ATOM 639 N N . GLU A 1 84 ? 9.245 12.000 -6.772 1.00 95.88 84 GLU A N 1
ATOM 640 C CA . GLU A 1 84 ? 8.216 12.986 -7.168 1.00 95.88 84 GLU A CA 1
ATOM 641 C C . GLU A 1 84 ? 7.576 13.693 -5.954 1.00 95.88 84 GLU A C 1
ATOM 643 O O . GLU A 1 84 ? 6.570 14.380 -6.096 1.00 95.88 84 GLU A O 1
ATOM 648 N N . GLY A 1 85 ? 8.156 13.536 -4.759 1.00 94.56 85 GLY A N 1
ATOM 649 C CA . GLY A 1 85 ? 7.601 14.065 -3.512 1.00 94.56 85 GLY A CA 1
ATOM 650 C C . GLY A 1 85 ? 6.615 13.092 -2.864 1.00 94.56 85 GLY A C 1
ATOM 651 O O . GLY A 1 85 ? 6.879 11.889 -2.818 1.00 94.56 85 GLY A O 1
ATOM 652 N N . ASP A 1 86 ? 5.510 13.630 -2.359 1.00 94.06 86 ASP A N 1
ATOM 653 C CA . ASP A 1 86 ? 4.439 12.942 -1.628 1.00 94.06 86 ASP A CA 1
ATOM 654 C C . ASP A 1 86 ? 3.052 13.389 -2.134 1.00 94.06 86 ASP A C 1
ATOM 656 O O . ASP A 1 86 ? 2.944 14.243 -3.022 1.00 94.06 86 ASP A O 1
ATOM 660 N N . ILE A 1 87 ? 1.978 12.807 -1.592 1.00 90.81 87 ILE A N 1
ATOM 661 C CA . ILE A 1 87 ? 0.596 13.170 -1.946 1.00 90.81 87 ILE A CA 1
ATOM 662 C C . ILE A 1 87 ? 0.348 14.667 -1.758 1.00 90.81 87 ILE A C 1
ATOM 664 O O . ILE A 1 87 ? -0.250 15.279 -2.636 1.00 90.81 87 ILE A O 1
ATOM 668 N N . GLY A 1 88 ? 0.818 15.272 -0.663 1.00 89.38 88 GLY A N 1
ATOM 669 C CA . GLY A 1 88 ? 0.610 16.701 -0.395 1.00 89.38 88 GLY A CA 1
ATOM 670 C C . GLY A 1 88 ? 1.290 17.608 -1.424 1.00 89.38 88 GLY A C 1
ATOM 671 O O . GLY A 1 88 ? 0.785 18.682 -1.746 1.00 89.38 88 GLY A O 1
ATOM 672 N N . THR A 1 89 ? 2.410 17.156 -1.985 1.00 89.50 89 THR A N 1
ATOM 673 C CA . THR A 1 89 ? 3.105 17.823 -3.091 1.00 89.50 89 THR A CA 1
ATOM 674 C C . THR A 1 89 ? 2.350 17.656 -4.410 1.00 89.50 89 THR A C 1
ATOM 676 O O . THR A 1 89 ? 2.243 18.606 -5.185 1.00 89.50 89 THR A O 1
ATOM 679 N N . ALA A 1 90 ? 1.836 16.453 -4.681 1.00 87.19 90 ALA A N 1
ATOM 680 C CA . ALA A 1 90 ? 1.107 16.144 -5.910 1.00 87.19 90 ALA A CA 1
ATOM 681 C C . ALA A 1 90 ? -0.307 16.755 -5.936 1.00 87.19 90 ALA A C 1
ATOM 683 O O . ALA A 1 90 ? -0.801 17.102 -7.009 1.00 87.19 90 ALA A O 1
ATOM 684 N N . PHE A 1 91 ? -0.930 16.906 -4.765 1.00 86.88 91 PHE A N 1
ATOM 685 C CA . PHE A 1 91 ? -2.306 17.358 -4.568 1.00 86.88 91 PHE A CA 1
ATOM 686 C C . PHE A 1 91 ? -2.400 18.342 -3.386 1.00 86.88 91 PHE A C 1
ATOM 688 O O . PHE A 1 91 ? -2.856 17.976 -2.301 1.00 86.88 91 PHE A O 1
ATOM 695 N N . PRO A 1 92 ? -1.966 19.603 -3.571 1.00 84.12 92 PRO A N 1
ATOM 696 C CA . PRO A 1 92 ? -2.003 20.614 -2.516 1.00 84.12 92 PRO A CA 1
ATOM 697 C C . PRO A 1 92 ? -3.433 20.930 -2.051 1.00 84.12 92 PRO A C 1
ATOM 699 O O . PRO A 1 92 ? -4.354 20.987 -2.869 1.00 84.12 92 PRO A O 1
ATOM 702 N N . GLU A 1 93 ? -3.626 21.182 -0.750 1.00 74.81 93 GLU A N 1
ATOM 703 C CA . GLU A 1 93 ? -4.946 21.472 -0.149 1.00 74.81 93 GLU A CA 1
ATOM 704 C C . GLU A 1 93 ? -5.596 22.774 -0.661 1.00 74.81 93 GLU A C 1
ATOM 706 O O . GLU A 1 93 ? -6.820 22.944 -0.605 1.00 74.81 93 GLU A O 1
ATOM 711 N N . ASP A 1 94 ? -4.784 23.722 -1.130 1.00 78.00 94 ASP A N 1
ATOM 712 C CA . ASP A 1 94 ? -5.221 25.001 -1.685 1.00 78.00 94 ASP A CA 1
ATOM 713 C C . ASP A 1 94 ? -5.638 24.914 -3.161 1.00 78.00 94 ASP A C 1
ATOM 715 O O . ASP A 1 94 ? -6.274 25.847 -3.660 1.00 78.00 94 ASP A O 1
ATOM 719 N N . ASP A 1 95 ? -5.374 23.790 -3.838 1.00 77.06 95 ASP A N 1
ATOM 720 C CA . ASP A 1 95 ? -5.889 23.519 -5.179 1.00 77.06 95 ASP A CA 1
ATOM 721 C C . ASP A 1 95 ? -7.379 23.121 -5.105 1.00 77.06 95 ASP A C 1
ATOM 723 O O . ASP A 1 95 ? -7.734 22.106 -4.494 1.00 77.06 95 ASP A O 1
ATOM 727 N N . PRO A 1 96 ? -8.292 23.882 -5.743 1.00 74.31 96 PRO A N 1
ATOM 728 C CA . PRO A 1 96 ? -9.709 23.534 -5.803 1.00 74.31 96 PRO A CA 1
ATOM 729 C C . PRO A 1 96 ? -9.980 22.152 -6.403 1.00 74.31 96 PRO A C 1
ATOM 731 O O . PRO A 1 96 ? -11.002 21.553 -6.078 1.00 74.31 96 PRO A O 1
ATOM 734 N N . ASN A 1 97 ? -9.088 21.652 -7.263 1.00 74.06 97 ASN A N 1
ATOM 735 C CA . ASN A 1 97 ? -9.215 20.331 -7.877 1.00 74.06 97 ASN A CA 1
ATOM 736 C C . ASN A 1 97 ? -8.837 19.194 -6.916 1.00 74.06 97 ASN A C 1
ATOM 738 O O . ASN A 1 97 ? -9.185 18.050 -7.189 1.00 74.06 97 ASN A O 1
ATOM 742 N N . SER A 1 98 ? -8.164 19.493 -5.799 1.00 70.44 98 SER A N 1
ATOM 743 C CA . SER A 1 98 ? -7.754 18.492 -4.807 1.00 70.44 98 SER A CA 1
ATOM 744 C C . SER A 1 98 ? -8.835 18.166 -3.778 1.00 70.44 98 SER A C 1
ATOM 746 O O . SER A 1 98 ? -8.739 17.155 -3.087 1.00 70.44 98 SER A O 1
ATOM 748 N N . LYS A 1 99 ? -9.866 19.012 -3.648 1.00 60.69 99 LYS A N 1
ATOM 749 C CA . LYS A 1 99 ? -10.798 18.977 -2.507 1.00 60.69 99 LYS A CA 1
ATOM 750 C C . LYS A 1 99 ? -11.740 17.776 -2.444 1.00 60.69 99 LYS A C 1
ATOM 752 O O . LYS A 1 99 ? -12.296 17.549 -1.379 1.00 60.69 99 LYS A O 1
ATOM 757 N N . ASP A 1 100 ? -11.869 17.006 -3.519 1.00 66.38 100 ASP A N 1
ATOM 758 C CA . ASP A 1 100 ? -12.760 15.840 -3.588 1.00 66.38 100 ASP A CA 1
ATOM 759 C C . ASP A 1 100 ? -12.097 14.634 -4.283 1.00 66.38 100 ASP A C 1
ATOM 761 O O . ASP A 1 100 ? -12.788 13.771 -4.828 1.00 66.38 100 ASP A O 1
ATOM 765 N N . LEU A 1 101 ? -10.759 14.570 -4.306 1.00 74.19 101 LEU A N 1
ATOM 766 C CA . LEU A 1 101 ? -10.050 13.470 -4.967 1.00 74.19 101 LEU A CA 1
ATOM 767 C C . LEU A 1 101 ? -10.325 12.135 -4.260 1.00 74.19 101 LEU A C 1
ATOM 769 O O . LEU A 1 101 ? -10.041 11.962 -3.072 1.00 74.19 101 LEU A O 1
ATOM 773 N N . ASP A 1 102 ? -10.829 11.164 -5.020 1.00 82.94 102 ASP A N 1
ATOM 774 C CA . ASP A 1 102 ? -10.902 9.760 -4.597 1.00 82.94 102 ASP A CA 1
ATOM 775 C C . ASP A 1 102 ? -9.467 9.190 -4.549 1.00 82.94 102 ASP A C 1
ATOM 777 O O . ASP A 1 102 ? -8.646 9.470 -5.431 1.00 82.94 102 ASP A O 1
ATOM 781 N N . SER A 1 103 ? -9.150 8.340 -3.563 1.00 83.88 103 SER A N 1
ATOM 782 C CA . SER A 1 103 ? -7.888 7.583 -3.520 1.00 83.88 103 SER A CA 1
ATOM 783 C C . SER A 1 103 ? -7.554 6.903 -4.852 1.00 83.88 103 SER A C 1
ATOM 785 O O . SER A 1 103 ? -6.387 6.776 -5.228 1.00 83.88 103 SER A O 1
ATOM 787 N N . ARG A 1 104 ? -8.562 6.482 -5.623 1.00 84.44 104 ARG A N 1
ATOM 788 C CA . ARG A 1 104 ? -8.374 5.921 -6.969 1.00 84.44 104 ARG A CA 1
ATOM 789 C C . ARG A 1 104 ? -7.791 6.913 -7.968 1.00 84.44 104 ARG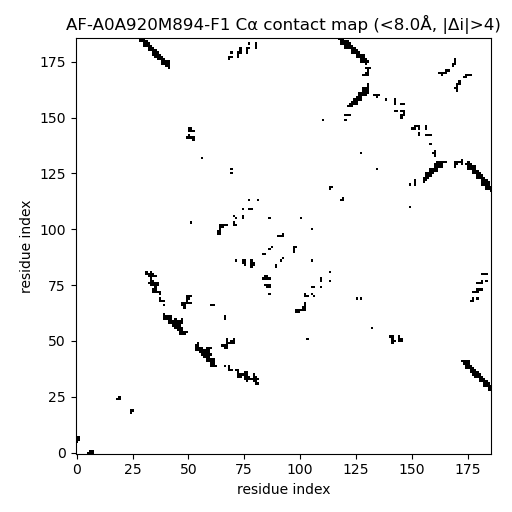 A C 1
ATOM 791 O O . ARG A 1 104 ? -7.025 6.497 -8.838 1.00 84.44 104 ARG A O 1
ATOM 798 N N . GLU A 1 105 ? -8.140 8.190 -7.883 1.00 88.25 105 GLU A N 1
ATOM 799 C CA . GLU A 1 105 ? -7.611 9.232 -8.769 1.00 88.25 105 GLU A CA 1
ATOM 800 C C . GLU A 1 105 ? -6.142 9.514 -8.443 1.00 88.25 105 GLU A C 1
ATOM 802 O O . GLU A 1 105 ? -5.310 9.553 -9.355 1.00 88.25 105 GLU A O 1
ATOM 807 N N . ILE A 1 106 ? -5.803 9.552 -7.150 1.00 91.62 106 ILE A N 1
ATOM 808 C CA . ILE A 1 106 ? -4.419 9.622 -6.656 1.00 91.62 106 ILE A CA 1
ATOM 809 C C . ILE A 1 106 ? -3.603 8.442 -7.204 1.00 91.62 106 ILE A C 1
ATOM 811 O O . ILE A 1 106 ? -2.566 8.632 -7.844 1.00 91.62 106 ILE A O 1
ATOM 815 N N . ILE A 1 107 ? -4.096 7.209 -7.047 1.00 95.25 107 ILE A N 1
ATOM 816 C CA . ILE A 1 107 ? -3.410 6.018 -7.569 1.00 95.25 107 ILE A CA 1
ATOM 817 C C . ILE A 1 107 ? -3.294 6.049 -9.096 1.00 95.25 107 ILE A C 1
ATOM 819 O O . ILE A 1 107 ? -2.246 5.698 -9.639 1.00 95.25 107 ILE A O 1
ATOM 823 N N . THR A 1 108 ? -4.328 6.504 -9.805 1.00 93.94 108 THR A N 1
ATOM 824 C CA . THR A 1 108 ? -4.296 6.639 -11.270 1.00 93.94 108 THR A CA 1
ATOM 825 C C . THR A 1 108 ? -3.190 7.597 -11.713 1.00 93.94 108 THR A C 1
ATOM 827 O O . THR A 1 108 ? -2.462 7.299 -12.666 1.00 93.94 108 THR A O 1
ATOM 830 N N . HIS A 1 109 ? -3.004 8.708 -10.999 1.00 94.19 109 HIS A N 1
ATOM 831 C CA . HIS A 1 109 ? -1.900 9.635 -11.230 1.00 94.19 109 HIS A CA 1
ATOM 832 C C . HIS A 1 109 ? -0.534 8.964 -11.009 1.00 94.19 109 HIS A C 1
ATOM 834 O O . HIS A 1 109 ? 0.318 9.002 -11.902 1.00 94.19 109 HIS A O 1
ATOM 840 N N . CYS A 1 110 ? -0.340 8.280 -9.875 1.00 96.38 110 CYS A N 1
ATOM 841 C CA . CYS A 1 110 ? 0.898 7.555 -9.563 1.00 96.38 110 CYS A CA 1
ATOM 842 C C . CYS A 1 110 ? 1.237 6.499 -10.631 1.00 96.38 110 CYS A C 1
ATOM 844 O O . CYS A 1 110 ? 2.374 6.425 -11.103 1.00 96.38 110 CYS A O 1
ATOM 846 N N . LEU A 1 111 ? 0.247 5.713 -11.069 1.00 96.12 111 LEU A N 1
ATOM 847 C CA . LEU A 1 111 ? 0.400 4.730 -12.146 1.00 96.12 111 LEU A CA 1
ATOM 848 C C . LEU A 1 111 ? 0.776 5.393 -13.480 1.00 96.12 111 LEU A C 1
ATOM 850 O O . LEU A 1 111 ? 1.627 4.881 -14.214 1.00 96.12 111 LEU A O 1
ATOM 854 N N . GLY A 1 112 ? 0.179 6.548 -13.786 1.00 96.50 112 GLY A N 1
ATOM 855 C CA . GLY A 1 112 ? 0.507 7.350 -14.963 1.00 96.50 112 GLY A CA 1
ATOM 856 C C . GLY A 1 112 ? 1.955 7.846 -14.955 1.00 96.50 112 GLY A C 1
ATOM 857 O O . GLY A 1 112 ? 2.660 7.692 -15.957 1.00 96.50 112 GLY A O 1
ATOM 858 N N . LEU A 1 113 ? 2.424 8.382 -13.824 1.00 96.00 113 LEU A N 1
ATOM 859 C CA . LEU A 1 113 ? 3.813 8.818 -13.638 1.00 96.00 113 LEU A CA 1
ATOM 860 C C . LEU A 1 113 ? 4.800 7.658 -13.778 1.00 96.00 113 LEU A C 1
ATOM 862 O O . LEU A 1 113 ? 5.780 7.760 -14.523 1.00 96.00 113 LEU A O 1
ATOM 866 N N . MET A 1 114 ? 4.513 6.541 -13.108 1.00 96.12 114 MET A N 1
ATOM 867 C CA . MET A 1 114 ? 5.321 5.326 -13.163 1.00 96.12 114 MET A CA 1
ATOM 868 C C . MET A 1 114 ? 5.481 4.844 -14.611 1.00 96.12 114 MET A C 1
ATOM 870 O O . MET A 1 114 ? 6.605 4.680 -15.092 1.00 96.12 114 MET A O 1
ATOM 874 N N . LYS A 1 115 ? 4.368 4.742 -15.351 1.00 96.12 115 LYS A N 1
ATOM 875 C CA . LYS A 1 115 ? 4.363 4.367 -16.771 1.00 96.12 115 LYS A CA 1
ATOM 876 C C . LYS A 1 115 ? 5.127 5.366 -17.642 1.00 96.12 115 LYS A C 1
ATOM 878 O O . LYS A 1 115 ? 5.908 4.953 -18.494 1.00 96.12 115 LYS A O 1
ATOM 883 N N . LYS A 1 116 ? 4.945 6.675 -17.428 1.00 96.75 116 LYS A N 1
ATOM 884 C CA . LYS A 1 116 ? 5.653 7.739 -18.167 1.00 96.75 116 LYS A CA 1
ATOM 885 C C . LYS A 1 116 ? 7.172 7.646 -17.996 1.00 96.75 116 LYS A C 1
ATOM 887 O O . LYS A 1 116 ? 7.907 7.937 -18.935 1.00 96.75 116 LYS A O 1
ATOM 892 N N . ARG A 1 117 ? 7.641 7.224 -16.819 1.00 95.31 117 ARG A N 1
ATOM 893 C CA . ARG A 1 117 ? 9.068 7.024 -16.510 1.00 95.31 117 ARG A CA 1
ATOM 894 C C . ARG A 1 117 ? 9.590 5.631 -16.900 1.00 95.31 117 ARG A C 1
ATOM 896 O O . ARG A 1 117 ? 10.785 5.369 -16.744 1.00 95.31 117 ARG A O 1
ATOM 903 N N . GLY A 1 118 ? 8.732 4.769 -17.448 1.00 95.69 118 GLY A N 1
ATOM 904 C CA . GLY A 1 118 ? 9.079 3.423 -17.905 1.00 95.69 118 GLY A CA 1
ATOM 905 C C . GLY A 1 118 ? 9.208 2.392 -16.786 1.00 95.69 118 GLY A C 1
ATOM 906 O O . GLY A 1 118 ? 9.803 1.352 -17.013 1.00 95.69 118 GLY A O 1
ATOM 907 N N . TYR A 1 119 ? 8.688 2.674 -15.593 1.00 96.88 119 TYR A N 1
ATOM 908 C CA . TYR A 1 119 ? 8.700 1.733 -14.477 1.00 96.88 119 TYR A CA 1
ATOM 909 C C . TYR A 1 119 ? 7.390 0.942 -14.397 1.00 96.88 119 TYR A C 1
ATOM 911 O O . TYR A 1 119 ? 6.356 1.344 -14.935 1.00 96.88 119 TYR A O 1
ATOM 919 N N . HIS A 1 120 ? 7.432 -0.173 -13.677 1.00 96.00 120 HIS A N 1
ATOM 920 C CA . HIS A 1 120 ? 6.275 -0.931 -13.216 1.00 96.00 120 HIS A CA 1
ATOM 921 C C . HIS A 1 120 ? 6.508 -1.426 -11.782 1.00 96.00 120 HIS A C 1
ATOM 923 O O . HIS A 1 120 ? 7.648 -1.537 -11.326 1.00 96.00 120 HIS A O 1
ATOM 929 N N . LEU A 1 121 ? 5.429 -1.736 -11.060 1.00 97.31 121 LEU A N 1
ATOM 930 C CA . LEU A 1 121 ? 5.524 -2.299 -9.714 1.00 97.31 121 LEU A CA 1
ATOM 931 C C . LEU A 1 121 ? 6.115 -3.710 -9.769 1.00 97.31 121 LEU A C 1
ATOM 933 O O . LEU A 1 121 ? 5.606 -4.591 -10.464 1.00 97.31 121 LEU A O 1
ATOM 937 N N . ASN A 1 122 ? 7.181 -3.933 -9.005 1.00 97.12 122 ASN A N 1
ATOM 938 C CA . ASN A 1 122 ? 7.823 -5.236 -8.895 1.00 97.12 122 ASN A CA 1
ATOM 939 C C . ASN A 1 122 ? 7.314 -6.030 -7.687 1.00 97.12 122 ASN A C 1
ATOM 941 O O . ASN A 1 122 ? 7.029 -7.222 -7.843 1.00 97.12 122 ASN A O 1
ATOM 945 N N . ASN A 1 123 ? 7.179 -5.389 -6.522 1.00 98.38 123 ASN A N 1
ATOM 946 C CA . ASN A 1 123 ? 6.492 -5.937 -5.352 1.00 98.38 123 ASN A CA 1
ATOM 947 C C . ASN A 1 123 ? 5.981 -4.829 -4.422 1.00 98.38 123 ASN A C 1
ATOM 949 O O . ASN A 1 123 ? 6.472 -3.699 -4.453 1.00 98.38 123 ASN A O 1
ATOM 953 N N . ILE A 1 124 ? 5.027 -5.199 -3.571 1.00 98.69 124 ILE A N 1
ATOM 954 C CA . ILE A 1 124 ? 4.419 -4.354 -2.545 1.00 98.69 124 ILE A CA 1
ATOM 955 C C . ILE A 1 124 ? 4.502 -5.089 -1.206 1.00 98.69 124 ILE A C 1
ATOM 957 O O . ILE A 1 124 ? 4.196 -6.279 -1.130 1.00 98.69 124 ILE A O 1
ATOM 961 N N . ASP A 1 125 ? 4.875 -4.387 -0.144 1.00 98.75 125 ASP A N 1
ATOM 962 C CA . ASP A 1 125 ? 4.759 -4.861 1.231 1.00 98.75 125 ASP A CA 1
ATOM 963 C C . ASP A 1 125 ? 4.041 -3.821 2.096 1.00 98.75 125 ASP A C 1
ATOM 965 O O . ASP A 1 125 ? 4.360 -2.636 2.060 1.00 98.75 125 ASP A O 1
ATOM 969 N N . ILE A 1 126 ? 3.044 -4.268 2.858 1.00 98.88 126 ILE A N 1
ATOM 970 C CA . ILE A 1 126 ? 2.138 -3.412 3.631 1.00 98.88 126 ILE A CA 1
ATOM 971 C C . ILE A 1 126 ? 2.104 -3.909 5.072 1.00 98.88 126 ILE A C 1
ATOM 973 O O . ILE A 1 126 ? 2.022 -5.117 5.331 1.00 98.88 126 ILE A O 1
ATOM 977 N N . THR A 1 127 ? 2.137 -2.982 6.021 1.00 98.69 127 THR A N 1
ATOM 978 C CA . THR A 1 127 ? 1.902 -3.235 7.442 1.00 98.69 127 THR A CA 1
ATOM 979 C C . THR A 1 127 ? 0.849 -2.266 7.944 1.00 98.69 127 THR A C 1
ATOM 981 O O . THR A 1 127 ? 1.111 -1.074 8.070 1.00 98.69 127 THR A O 1
ATOM 984 N N . VAL A 1 128 ? -0.335 -2.783 8.258 1.00 98.44 128 VAL A N 1
ATOM 985 C CA . VAL A 1 128 ? -1.369 -2.017 8.956 1.00 98.44 128 VAL A CA 1
ATOM 986 C C . VAL A 1 128 ? -1.132 -2.156 10.455 1.00 98.44 128 VAL A C 1
ATOM 988 O O . VAL A 1 128 ? -1.049 -3.269 10.979 1.00 98.44 128 VAL A O 1
ATOM 991 N N . ILE A 1 129 ? -0.986 -1.024 11.128 1.00 98.25 129 ILE A N 1
ATOM 992 C CA . ILE A 1 129 ? -0.703 -0.905 12.552 1.00 98.25 129 ILE A CA 1
ATOM 993 C C . ILE A 1 129 ? -1.991 -0.439 13.230 1.00 98.25 129 ILE A C 1
ATOM 995 O O . ILE A 1 129 ? -2.360 0.735 13.163 1.00 98.25 129 ILE A O 1
ATOM 999 N N . SER A 1 130 ? -2.702 -1.378 13.845 1.00 96.69 130 SER A N 1
ATOM 1000 C CA . SER A 1 130 ? -4.032 -1.153 14.407 1.00 96.69 130 SER A CA 1
ATOM 1001 C C . SER A 1 130 ? -4.354 -2.188 15.481 1.00 96.69 130 SER A C 1
ATOM 1003 O O . SER A 1 130 ? -4.091 -3.376 15.294 1.00 96.69 130 SER A O 1
ATOM 1005 N N . GLU A 1 131 ? -4.999 -1.769 16.567 1.00 96.88 131 GLU A N 1
ATOM 1006 C CA . GLU A 1 131 ? -5.639 -2.705 17.509 1.00 96.88 131 GLU A CA 1
ATOM 1007 C C . GLU A 1 131 ? -6.905 -3.329 16.895 1.00 96.88 131 GLU A C 1
ATOM 1009 O O . GLU A 1 131 ? -7.145 -4.536 16.984 1.00 96.88 131 GLU A O 1
ATOM 1014 N N . THR A 1 132 ? -7.671 -2.509 16.176 1.00 93.81 132 THR A N 1
ATOM 1015 C CA . THR A 1 132 ? -8.862 -2.884 15.412 1.00 93.81 132 THR A CA 1
ATOM 1016 C C . THR A 1 132 ? -8.918 -2.035 14.131 1.00 93.81 132 THR A C 1
ATOM 1018 O O . THR A 1 132 ? -8.467 -0.890 14.170 1.00 93.81 132 THR A O 1
ATOM 1021 N N . PRO A 1 133 ? -9.398 -2.554 12.984 1.00 93.00 133 PRO A N 1
ATOM 1022 C CA . PRO A 1 133 ? -9.847 -3.926 12.734 1.00 93.00 133 PRO A CA 1
ATOM 1023 C C . PRO A 1 133 ? -8.690 -4.937 12.669 1.00 93.00 133 PRO A C 1
ATOM 1025 O O . PRO A 1 133 ? -7.552 -4.620 12.327 1.00 93.00 133 PRO A O 1
ATOM 1028 N N . LYS A 1 134 ? -8.995 -6.220 12.898 1.00 94.50 134 LYS A N 1
ATOM 1029 C CA . LYS A 1 134 ? -8.041 -7.301 12.600 1.00 94.50 134 LYS A CA 1
ATOM 1030 C C . LYS A 1 134 ? -7.900 -7.468 11.088 1.00 94.50 134 LYS A C 1
ATOM 1032 O O . LYS A 1 134 ? -8.890 -7.669 10.393 1.00 94.50 134 LYS A O 1
ATOM 1037 N N . ILE A 1 135 ? -6.664 -7.502 10.590 1.00 96.50 135 ILE A N 1
ATOM 1038 C CA . ILE A 1 135 ? -6.391 -7.647 9.149 1.00 96.50 135 ILE A CA 1
ATOM 1039 C C . ILE A 1 135 ? -6.571 -9.077 8.645 1.00 96.50 135 ILE A C 1
ATOM 1041 O O . ILE A 1 135 ? -7.020 -9.278 7.522 1.00 96.50 135 ILE A O 1
ATOM 1045 N N . SER A 1 136 ? -6.256 -10.088 9.463 1.00 96.31 136 SER A N 1
ATOM 1046 C CA . SER A 1 136 ? -6.277 -11.499 9.037 1.00 96.31 136 SER A CA 1
ATOM 1047 C C . SER A 1 136 ? -7.580 -11.927 8.325 1.00 96.31 136 SER A C 1
ATOM 1049 O O . SER A 1 136 ? -7.482 -12.517 7.249 1.00 96.31 136 SER A O 1
ATOM 1051 N N . PRO A 1 137 ? -8.790 -11.581 8.824 1.00 96.62 137 PRO A N 1
ATOM 1052 C CA . PRO A 1 137 ? -10.052 -11.957 8.176 1.00 96.62 137 PRO A CA 1
ATOM 1053 C C . PRO A 1 137 ? -10.320 -11.268 6.828 1.00 96.62 137 PRO A C 1
ATOM 1055 O O . PRO A 1 137 ? -11.040 -11.815 5.995 1.00 96.62 137 PRO A O 1
ATOM 1058 N N . ILE A 1 138 ? -9.768 -10.072 6.607 1.00 96.50 138 ILE A N 1
ATOM 1059 C CA . ILE A 1 138 ? -10.025 -9.250 5.411 1.00 96.50 138 ILE A CA 1
ATOM 1060 C C . ILE A 1 138 ? -8.853 -9.237 4.420 1.00 96.50 138 ILE A C 1
ATOM 1062 O O . ILE A 1 138 ? -9.026 -8.830 3.271 1.00 96.50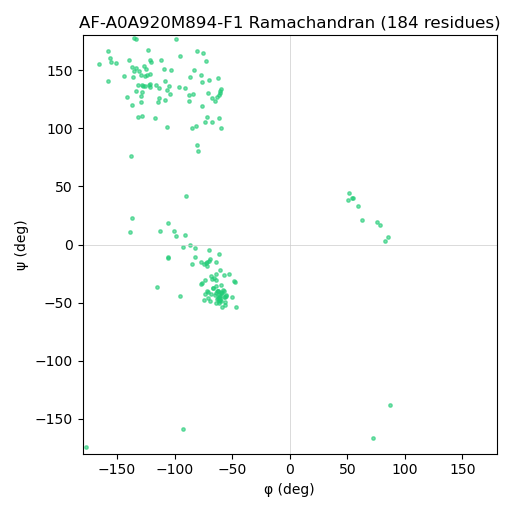 138 ILE A O 1
ATOM 1066 N N . ARG A 1 139 ? -7.685 -9.756 4.825 1.00 97.88 139 ARG A N 1
ATOM 1067 C CA . ARG A 1 139 ? -6.412 -9.713 4.087 1.00 97.88 139 ARG A CA 1
ATOM 1068 C C . ARG A 1 139 ? -6.550 -10.096 2.616 1.00 97.88 139 ARG A C 1
ATOM 1070 O O . ARG A 1 139 ? -6.149 -9.337 1.745 1.00 97.88 139 ARG A O 1
ATOM 1077 N N . ASN A 1 140 ? -7.127 -11.262 2.331 1.00 98.06 140 ASN A N 1
ATOM 1078 C CA . ASN A 1 140 ? -7.164 -11.791 0.964 1.00 98.06 140 ASN A CA 1
ATOM 1079 C C . ASN A 1 140 ? -8.051 -10.955 0.031 1.00 98.06 140 ASN A C 1
ATOM 1081 O O . ASN A 1 140 ? -7.775 -10.877 -1.162 1.00 98.06 140 ASN A O 1
ATOM 1085 N N . LYS A 1 141 ? -9.098 -10.311 0.566 1.00 98.19 141 LYS A N 1
ATOM 1086 C CA . LYS A 1 141 ? -9.948 -9.403 -0.216 1.00 98.19 141 LYS A CA 1
ATOM 1087 C C . LYS A 1 141 ? -9.181 -8.141 -0.603 1.00 98.19 141 LYS A C 1
ATOM 1089 O O . LYS A 1 141 ? -9.258 -7.726 -1.753 1.00 98.19 141 LYS A O 1
ATOM 1094 N N . ILE A 1 142 ? -8.408 -7.596 0.335 1.00 98.25 142 ILE A N 1
ATOM 1095 C CA . ILE A 1 142 ? -7.552 -6.429 0.101 1.00 98.25 142 ILE A CA 1
ATOM 1096 C C . ILE A 1 142 ? -6.463 -6.776 -0.921 1.00 98.25 142 ILE A C 1
ATOM 1098 O O . ILE A 1 142 ? -6.345 -6.088 -1.924 1.00 98.25 142 ILE A O 1
ATOM 1102 N N . ILE A 1 143 ? -5.728 -7.882 -0.737 1.00 98.62 143 ILE A N 1
ATOM 1103 C CA . ILE A 1 143 ? -4.688 -8.324 -1.689 1.00 98.62 143 ILE A CA 1
ATOM 1104 C C . ILE A 1 143 ? -5.260 -8.487 -3.099 1.00 98.62 143 ILE A C 1
ATOM 1106 O O . ILE A 1 143 ? -4.642 -8.040 -4.060 1.00 98.62 143 ILE A O 1
ATOM 1110 N N . LYS A 1 144 ? -6.439 -9.105 -3.233 1.00 98.44 144 LYS A N 1
ATOM 1111 C CA . LYS A 1 144 ? -7.095 -9.266 -4.533 1.00 98.44 144 LYS A CA 1
ATOM 1112 C C . LYS A 1 144 ? -7.410 -7.912 -5.178 1.00 98.44 144 LYS A C 1
ATOM 1114 O O . LYS A 1 144 ? -7.077 -7.711 -6.337 1.00 98.4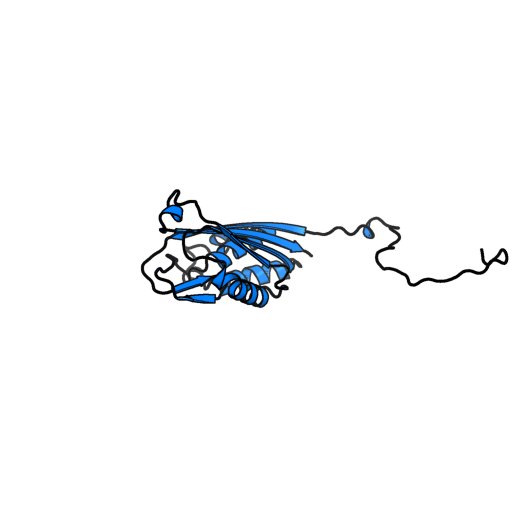4 144 LYS A O 1
ATOM 1119 N N . SER A 1 145 ? -7.998 -6.990 -4.420 1.00 98.25 145 SER A N 1
ATOM 1120 C CA . SER A 1 145 ? -8.309 -5.641 -4.904 1.00 98.25 145 SER A CA 1
ATOM 1121 C C . SER A 1 145 ? -7.051 -4.881 -5.332 1.00 98.25 145 SER A C 1
ATOM 1123 O O . SER A 1 145 ? -6.996 -4.339 -6.429 1.00 98.25 145 SER A O 1
ATOM 1125 N N . LEU A 1 146 ? -5.987 -4.920 -4.524 1.00 98.19 146 LEU A N 1
ATOM 1126 C CA . LEU A 1 146 ? -4.705 -4.299 -4.865 1.00 98.19 146 LEU A CA 1
ATOM 1127 C C . LEU A 1 146 ? -4.072 -4.935 -6.113 1.00 98.19 146 LEU A C 1
ATOM 1129 O O . LEU A 1 146 ? -3.544 -4.226 -6.962 1.00 98.19 146 LEU A O 1
ATOM 1133 N N . SER A 1 147 ? -4.152 -6.260 -6.254 1.00 98.25 147 SER A N 1
ATOM 1134 C CA . SER A 1 147 ? -3.675 -6.977 -7.444 1.00 98.25 147 SER A CA 1
ATOM 1135 C C . SER A 1 147 ? -4.374 -6.488 -8.716 1.00 98.25 147 SER A C 1
ATOM 1137 O O . SER A 1 147 ? -3.710 -6.260 -9.727 1.00 98.25 147 SER A O 1
ATOM 1139 N N . GLU A 1 148 ? -5.685 -6.252 -8.646 1.00 97.56 148 GLU A N 1
ATOM 1140 C CA . GLU A 1 148 ? -6.483 -5.701 -9.746 1.00 97.56 148 GLU A CA 1
ATOM 1141 C C . GLU A 1 148 ? -6.134 -4.227 -10.022 1.00 97.56 148 GLU A C 1
ATOM 1143 O O . GLU A 1 148 ? -5.847 -3.875 -11.166 1.00 97.56 148 GLU A O 1
ATOM 1148 N N . ILE A 1 149 ? -6.078 -3.382 -8.985 1.00 96.19 149 ILE A N 1
ATOM 1149 C CA . ILE A 1 149 ? -5.764 -1.944 -9.091 1.00 96.19 149 ILE A CA 1
ATOM 1150 C C . ILE A 1 149 ? -4.381 -1.719 -9.714 1.00 96.19 149 ILE A C 1
ATOM 1152 O O . ILE A 1 149 ? -4.230 -0.921 -10.638 1.00 96.19 149 ILE A O 1
ATOM 1156 N N . PHE A 1 150 ? -3.365 -2.428 -9.220 1.00 96.50 150 PHE A N 1
ATOM 1157 C CA . PHE A 1 150 ? -1.970 -2.233 -9.621 1.00 96.50 150 PHE A CA 1
ATOM 1158 C C . PHE A 1 150 ? -1.528 -3.147 -10.768 1.00 96.50 150 PHE A C 1
ATOM 1160 O O . PHE A 1 150 ? -0.389 -3.038 -11.221 1.00 96.50 150 PHE A O 1
ATOM 1167 N N . SER A 1 151 ? -2.406 -4.036 -11.249 1.00 95.88 151 SER A N 1
ATOM 1168 C CA . SER A 1 151 ? -2.093 -5.017 -12.299 1.00 95.88 151 SER A CA 1
ATOM 1169 C C . SER A 1 151 ? -0.824 -5.832 -11.995 1.00 95.88 151 SER A C 1
ATOM 1171 O O . SER A 1 151 ? 0.030 -6.036 -12.859 1.00 95.88 151 SER A O 1
ATOM 1173 N N . ILE A 1 152 ? -0.693 -6.293 -10.749 1.00 96.81 152 ILE A N 1
ATOM 1174 C CA . ILE A 1 152 ? 0.438 -7.089 -10.250 1.00 96.81 152 ILE A CA 1
ATOM 1175 C C . ILE A 1 152 ? -0.073 -8.403 -9.656 1.00 96.81 152 ILE A C 1
ATOM 1177 O O . ILE A 1 152 ? -1.155 -8.442 -9.076 1.00 96.81 152 ILE A O 1
ATOM 1181 N N . ASP A 1 153 ? 0.688 -9.492 -9.783 1.00 97.81 153 ASP A N 1
ATOM 1182 C CA . ASP A 1 153 ? 0.324 -10.778 -9.180 1.00 97.81 153 ASP A CA 1
ATOM 1183 C C . ASP A 1 153 ? 0.197 -10.656 -7.650 1.00 97.81 153 ASP A C 1
ATOM 1185 O O . ASP A 1 153 ? 1.061 -10.102 -6.970 1.00 97.81 153 ASP A O 1
ATOM 1189 N N . SER A 1 154 ? -0.882 -11.214 -7.106 1.00 97.88 154 SER A N 1
ATOM 1190 C CA . SER A 1 154 ? -1.129 -11.346 -5.669 1.00 97.88 154 SER A CA 1
ATOM 1191 C C . SER A 1 154 ? 0.050 -11.916 -4.865 1.00 97.88 154 SER A C 1
ATOM 1193 O O . SER A 1 154 ? 0.234 -11.530 -3.713 1.00 97.88 154 SER A O 1
ATOM 1195 N N . ASN A 1 155 ? 0.881 -12.790 -5.449 1.00 97.88 155 ASN A N 1
ATOM 1196 C CA . ASN A 1 155 ? 2.067 -13.350 -4.784 1.00 97.88 155 ASN A CA 1
ATOM 1197 C C . ASN A 1 155 ? 3.194 -12.324 -4.550 1.00 97.88 155 ASN A C 1
ATOM 1199 O O . ASN A 1 155 ? 4.117 -12.596 -3.783 1.00 97.88 155 ASN A O 1
ATOM 1203 N N . LYS A 1 156 ? 3.108 -11.147 -5.176 1.00 98.38 156 LYS A N 1
ATOM 1204 C CA . LYS A 1 156 ? 4.025 -10.013 -5.011 1.00 98.38 156 LYS A CA 1
ATOM 1205 C C . LYS A 1 156 ? 3.484 -8.952 -4.049 1.00 98.38 156 LYS A C 1
ATOM 1207 O O . LYS A 1 156 ? 4.095 -7.891 -3.931 1.00 98.38 156 LYS A O 1
ATOM 1212 N N . ILE A 1 157 ? 2.365 -9.222 -3.369 1.00 98.75 157 ILE A N 1
ATOM 1213 C CA . ILE A 1 157 ? 1.733 -8.309 -2.411 1.00 98.75 157 ILE A CA 1
ATOM 1214 C C . ILE A 1 157 ? 1.746 -8.934 -1.011 1.00 98.75 157 ILE A C 1
ATOM 1216 O O . ILE A 1 157 ? 0.994 -9.862 -0.709 1.00 98.75 157 ILE A O 1
ATOM 1220 N N . GLY A 1 158 ? 2.578 -8.389 -0.126 1.00 98.50 158 GLY A N 1
ATOM 1221 C CA . GLY A 1 158 ? 2.557 -8.686 1.303 1.00 98.50 158 GLY A CA 1
ATOM 1222 C C . GLY A 1 158 ? 1.586 -7.769 2.047 1.00 98.50 158 GLY A C 1
ATOM 1223 O O . GLY A 1 158 ? 1.672 -6.553 1.920 1.00 98.50 158 GLY A O 1
ATOM 1224 N N . LEU A 1 159 ? 0.682 -8.329 2.860 1.00 98.69 159 LEU A N 1
ATOM 1225 C CA . LEU A 1 159 ? -0.198 -7.551 3.743 1.00 98.69 159 LEU A CA 1
ATOM 1226 C C . LEU A 1 159 ? -0.195 -8.110 5.167 1.00 98.69 159 LEU A C 1
ATOM 1228 O O . LEU A 1 159 ? -0.743 -9.183 5.460 1.00 98.69 159 LEU A O 1
ATOM 1232 N N . LYS A 1 160 ? 0.408 -7.340 6.068 1.00 98.25 160 LYS A N 1
ATOM 1233 C CA . LYS A 1 160 ? 0.597 -7.660 7.482 1.00 98.25 160 LYS A CA 1
ATOM 1234 C C . LYS A 1 160 ? -0.292 -6.767 8.343 1.00 98.25 160 LYS A C 1
ATOM 1236 O O . LYS A 1 160 ? -0.611 -5.645 7.966 1.00 98.25 160 LYS A O 1
ATOM 1241 N N . GLY A 1 161 ? -0.688 -7.293 9.496 1.00 97.50 161 GLY A N 1
ATOM 1242 C CA . GLY A 1 161 ? -1.337 -6.529 10.556 1.00 97.50 161 GLY A CA 1
ATOM 1243 C C . GLY A 1 161 ? -0.502 -6.647 11.824 1.00 97.50 161 GLY A C 1
ATOM 1244 O O . GLY A 1 161 ? -0.064 -7.755 12.135 1.00 97.50 161 GLY A O 1
ATOM 1245 N N . SER A 1 162 ? -0.287 -5.538 12.523 1.00 97.38 162 SER A N 1
ATOM 1246 C CA . SER A 1 162 ? 0.403 -5.485 13.813 1.00 97.38 162 SER A CA 1
ATOM 1247 C C . SER A 1 162 ? -0.404 -4.652 14.799 1.00 97.38 162 SER A C 1
ATOM 1249 O O . SER A 1 162 ? -0.904 -3.587 14.451 1.00 97.38 162 SER A O 1
ATOM 1251 N N . THR A 1 163 ? -0.503 -5.125 16.034 1.00 97.12 163 THR A N 1
ATOM 1252 C CA . THR A 1 163 ? -1.015 -4.355 17.172 1.00 97.12 163 THR A CA 1
ATOM 1253 C C . THR A 1 163 ? 0.077 -3.433 17.715 1.00 97.12 163 THR A C 1
ATOM 1255 O O . THR A 1 163 ? 1.254 -3.578 17.369 1.00 97.12 163 THR A O 1
ATOM 1258 N N . MET A 1 164 ? -0.311 -2.477 18.561 1.00 96.56 164 MET A N 1
ATOM 1259 C CA . MET A 1 164 ? 0.606 -1.626 19.330 1.00 96.56 164 MET A CA 1
ATOM 1260 C C . MET A 1 164 ? 0.642 -2.041 20.806 1.00 96.56 164 MET A C 1
ATOM 1262 O O . MET A 1 164 ? 1.055 -1.260 21.660 1.00 96.56 164 MET A O 1
ATOM 1266 N N . GLU A 1 165 ? 0.196 -3.261 21.117 1.00 96.25 165 GLU A N 1
ATOM 1267 C CA . GLU A 1 165 ? 0.115 -3.808 22.474 1.00 96.25 165 GLU A CA 1
ATOM 1268 C C . GLU A 1 165 ? -0.604 -2.867 23.454 1.00 96.25 165 GLU A C 1
ATOM 1270 O O . GLU A 1 165 ? -0.220 -2.736 24.617 1.00 96.25 165 GLU A O 1
ATOM 1275 N N . LYS A 1 166 ? -1.658 -2.187 22.981 1.00 95.12 166 LYS A N 1
ATOM 1276 C CA . LYS A 1 166 ? -2.435 -1.189 23.741 1.00 95.12 166 LYS A CA 1
ATOM 1277 C C . LYS A 1 166 ? -1.644 0.053 24.178 1.00 95.12 166 LYS A C 1
ATOM 1279 O O . LYS A 1 166 ? -2.052 0.771 25.094 1.00 95.12 166 LYS A O 1
ATOM 1284 N N . ILE A 1 167 ? -0.528 0.351 23.509 1.00 96.62 167 ILE A N 1
ATOM 1285 C CA . ILE A 1 167 ? 0.312 1.526 23.772 1.00 96.62 167 ILE A CA 1
ATOM 1286 C C . ILE A 1 167 ? -0.041 2.678 22.815 1.00 96.62 167 ILE A C 1
ATOM 1288 O O . ILE A 1 167 ? -0.168 2.509 21.603 1.00 96.62 167 ILE A O 1
ATOM 1292 N N . GLY A 1 168 ? -0.148 3.894 23.361 1.00 95.88 168 GLY A N 1
ATOM 1293 C CA . GLY A 1 168 ? -0.353 5.119 22.579 1.00 95.88 168 GLY A CA 1
ATOM 1294 C C . GLY A 1 168 ? -1.760 5.262 21.986 1.00 95.88 168 GLY A C 1
ATOM 1295 O O . GLY A 1 168 ? -2.695 4.580 22.394 1.00 95.88 168 GLY A O 1
ATOM 1296 N N . THR A 1 169 ? -1.927 6.192 21.043 1.00 95.75 169 THR A N 1
ATOM 1297 C CA . THR A 1 169 ? -3.231 6.517 20.429 1.00 95.75 169 THR A CA 1
ATOM 1298 C C . THR A 1 169 ? -3.811 5.344 19.637 1.00 95.75 169 THR A C 1
ATOM 1300 O O . THR A 1 169 ? -4.996 5.050 19.761 1.00 95.75 169 THR A O 1
ATOM 1303 N N . ILE A 1 170 ? -2.969 4.632 18.881 1.00 96.69 170 ILE A N 1
ATOM 1304 C CA . ILE A 1 170 ? -3.374 3.414 18.163 1.00 96.69 170 ILE A CA 1
ATOM 1305 C C . ILE A 1 170 ? -3.765 2.322 19.165 1.00 96.69 170 ILE A C 1
ATOM 1307 O O . ILE A 1 170 ? -4.816 1.708 19.023 1.00 96.69 170 ILE A O 1
ATOM 1311 N N . GLY A 1 171 ? -2.973 2.150 20.230 1.00 96.06 171 GLY A N 1
ATOM 1312 C CA . GLY A 1 171 ? -3.259 1.217 21.318 1.00 96.06 171 GLY A CA 1
ATOM 1313 C C . GLY A 1 171 ? -4.565 1.481 22.077 1.00 96.06 171 GLY A C 1
ATOM 1314 O O . GLY A 1 171 ? -5.109 0.580 22.709 1.00 96.06 171 GLY A O 1
ATOM 1315 N N . LYS A 1 172 ? -5.074 2.715 22.020 1.00 96.88 172 LYS A N 1
ATOM 1316 C CA . LYS A 1 172 ? -6.370 3.118 22.586 1.00 96.88 172 LYS A CA 1
ATOM 1317 C C . LYS A 1 172 ? -7.528 2.990 21.595 1.00 96.88 172 LYS A C 1
ATOM 1319 O O . LYS A 1 172 ? -8.606 3.483 21.902 1.00 96.88 172 LYS A O 1
ATOM 1324 N N . GLU A 1 173 ? -7.304 2.388 20.425 1.00 95.75 173 GLU A N 1
ATOM 1325 C CA . GLU A 1 173 ? -8.320 2.226 19.376 1.00 95.75 173 GLU A CA 1
ATOM 1326 C C . GLU A 1 173 ? -8.873 3.577 18.880 1.00 95.75 173 GLU A C 1
ATOM 1328 O O . GLU A 1 173 ? -10.038 3.696 18.527 1.00 95.75 173 GLU A O 1
ATOM 1333 N N . GLN A 1 174 ? -8.034 4.622 18.859 1.00 96.38 174 GLN A N 1
ATOM 1334 C CA . GLN A 1 174 ? -8.418 5.976 18.415 1.00 96.38 174 GLN A CA 1
ATOM 1335 C C . GLN A 1 174 ? -7.864 6.341 17.032 1.00 96.38 174 GLN A C 1
ATOM 1337 O O . GLN A 1 174 ? -8.22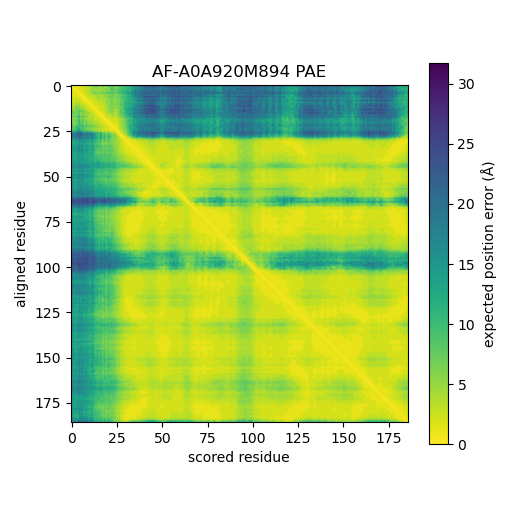1 7.373 16.466 1.00 96.38 174 GLN A O 1
ATOM 1342 N N . ALA A 1 175 ? -6.942 5.535 16.514 1.00 96.50 175 ALA A N 1
ATOM 1343 C CA . ALA A 1 175 ? -6.278 5.750 15.240 1.00 96.50 175 ALA A CA 1
ATOM 1344 C C . ALA A 1 175 ? -5.722 4.430 14.705 1.00 96.50 175 ALA A C 1
ATOM 1346 O O . ALA A 1 175 ? -5.560 3.461 15.452 1.00 96.50 175 ALA A O 1
ATOM 1347 N N . LEU A 1 176 ? -5.348 4.435 13.433 1.00 97.00 176 LEU A N 1
ATOM 1348 C CA . LEU A 1 176 ? -4.539 3.396 12.810 1.00 97.00 176 LEU A CA 1
ATOM 1349 C C . LEU A 1 176 ? -3.480 4.042 11.926 1.00 97.00 176 LEU A C 1
ATOM 1351 O O . LEU A 1 176 ? -3.693 5.132 11.393 1.00 97.00 176 LEU A O 1
ATOM 1355 N N . ALA A 1 177 ? -2.368 3.341 11.739 1.00 97.62 177 ALA A N 1
ATOM 1356 C CA . ALA A 1 177 ? -1.347 3.725 10.775 1.00 97.62 177 ALA A CA 1
ATOM 1357 C C . ALA A 1 177 ? -1.129 2.632 9.732 1.00 97.62 177 ALA A C 1
ATOM 1359 O O . ALA A 1 177 ? -1.371 1.451 9.989 1.00 97.62 177 ALA A O 1
ATOM 1360 N N . VAL A 1 178 ? -0.612 3.012 8.572 1.00 98.44 178 VAL A N 1
ATOM 1361 C CA . VAL A 1 178 ? -0.153 2.083 7.546 1.00 98.44 178 VAL A CA 1
ATOM 1362 C C . VAL A 1 178 ? 1.249 2.461 7.116 1.00 98.44 178 VAL A C 1
ATOM 1364 O O . VAL A 1 178 ? 1.517 3.594 6.732 1.00 98.44 178 VAL A O 1
ATOM 1367 N N . MET A 1 179 ? 2.137 1.474 7.155 1.00 98.62 179 MET A N 1
ATOM 1368 C CA . MET A 1 179 ? 3.455 1.539 6.541 1.00 98.62 179 MET A CA 1
ATOM 1369 C C . MET A 1 179 ? 3.462 0.715 5.268 1.00 98.62 179 MET A C 1
ATOM 1371 O O . MET A 1 179 ? 2.979 -0.423 5.256 1.00 98.62 179 MET A O 1
ATOM 1375 N N . THR A 1 180 ? 4.064 1.256 4.221 1.00 98.75 180 THR A N 1
ATOM 1376 C CA . THR A 1 180 ? 4.243 0.560 2.952 1.00 98.75 180 THR A CA 1
ATOM 1377 C C . THR A 1 180 ? 5.679 0.658 2.477 1.00 98.75 180 THR A C 1
ATOM 1379 O O . THR A 1 180 ? 6.378 1.635 2.745 1.00 98.75 180 THR A O 1
ATOM 1382 N N . SER A 1 181 ? 6.103 -0.376 1.762 1.00 98.75 181 SER A N 1
ATOM 1383 C CA . SER A 1 181 ? 7.333 -0.390 0.985 1.00 98.75 181 SER A CA 1
ATOM 1384 C C . SER A 1 181 ? 7.029 -0.976 -0.387 1.00 98.75 181 SER A C 1
ATOM 1386 O O . SER A 1 181 ? 6.409 -2.037 -0.498 1.00 98.75 181 SER A O 1
ATOM 1388 N N . VAL A 1 182 ? 7.480 -0.310 -1.442 1.00 98.62 182 VAL A N 1
ATOM 1389 C CA . VAL A 1 182 ? 7.338 -0.788 -2.821 1.00 98.62 182 VAL A CA 1
ATOM 1390 C C . VAL A 1 182 ? 8.696 -0.855 -3.488 1.00 98.62 182 VAL A C 1
ATOM 1392 O O . VAL A 1 182 ? 9.596 -0.071 -3.179 1.00 98.62 182 VAL A O 1
ATOM 1395 N N . THR A 1 183 ? 8.830 -1.771 -4.441 1.00 98.38 183 THR A N 1
ATOM 1396 C CA . THR A 1 183 ? 9.921 -1.702 -5.410 1.00 98.38 183 THR A CA 1
ATOM 1397 C C . THR A 1 183 ? 9.361 -1.500 -6.805 1.00 98.38 183 THR A C 1
ATOM 1399 O O . THR A 1 183 ? 8.364 -2.122 -7.186 1.00 98.38 183 THR A O 1
ATOM 1402 N N . LEU A 1 184 ? 9.999 -0.614 -7.563 1.00 97.81 184 LEU A N 1
ATOM 1403 C CA . LEU A 1 184 ? 9.702 -0.377 -8.968 1.00 97.81 184 LEU A CA 1
ATOM 1404 C C . LEU A 1 184 ? 10.840 -0.942 -9.800 1.00 97.81 184 LEU A C 1
ATOM 1406 O O . LEU A 1 184 ? 11.999 -0.806 -9.418 1.00 97.81 184 LEU A O 1
ATOM 1410 N N . LYS A 1 185 ? 10.512 -1.553 -10.931 1.00 95.12 185 LYS A N 1
ATOM 1411 C CA . LYS A 1 185 ? 11.484 -2.090 -11.881 1.00 95.12 185 LYS A CA 1
ATOM 1412 C C . LYS A 1 185 ? 11.218 -1.515 -13.266 1.00 95.12 185 LYS A C 1
ATOM 1414 O O . LYS A 1 185 ? 10.064 -1.249 -13.609 1.00 95.12 185 LYS A O 1
ATOM 1419 N N . ARG A 1 186 ? 12.281 -1.281 -14.027 1.00 89.88 186 ARG A N 1
ATOM 1420 C CA . ARG A 1 186 ? 12.214 -0.878 -15.434 1.00 89.88 186 ARG A CA 1
ATOM 1421 C C . ARG A 1 186 ? 12.192 -2.093 -16.361 1.00 89.88 186 ARG A C 1
ATOM 1423 O O . ARG A 1 186 ? 12.879 -3.092 -16.051 1.00 89.88 186 ARG A O 1
#

Foldseek 3Di:
DVVVPDDDDDDDDDPVPDDCDDPVSPDDWPKFKFKFKDKWFWAQDQWEAELNDIDGDRTYTPDLESRHQNLQRVLRGLCRSVVVHHPCSVQPPPDPVNRYDHSLNSLVVSLVSCVVVVKAWPAKAKEKEAPDDDCVVCVVVSLVSNCVSRVHDSVRYHYHYHYPCLDDCRSVRGMMMMMMMTMMTD

Secondary structure (DSSP, 8-state):
-GGGT---------TT-----SGGGS----EEEEEEEEEEEEEE-SEEEETTEEEE-SEEE--SSS--HHHHHHHHHHHHHTT---HHHHS-TT-GGGTT--HHHHHHHHHHHHHHTT-EEEEEEEEEE-SSS-STTTHHHHHHHHHHHHT--GGGEEEEEE--TT-HHHHTTSEEEEEEEEEEE-

pLDDT: m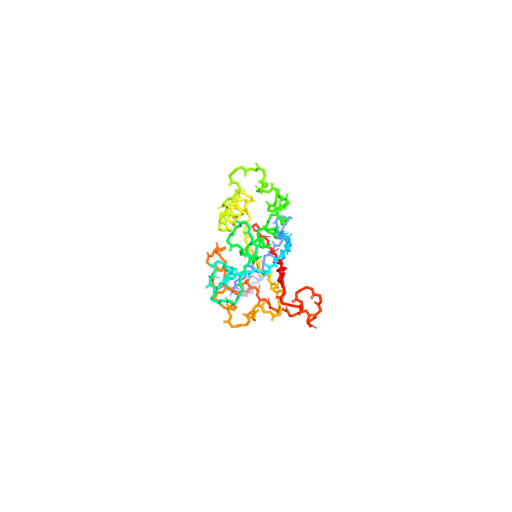ean 92.54, std 7.55, range [60.69, 98.88]

Solvent-accessible surface area (backbone atoms only — not comparable to full-atom values): 10290 Å² total; per-residue (Å²): 94,62,95,74,77,41,89,84,82,88,72,90,83,55,88,86,71,65,76,74,81,52,80,80,61,54,84,76,80,58,68,36,64,14,55,17,72,32,75,40,40,54,37,90,46,60,35,42,35,43,37,91,42,79,41,83,36,84,38,17,54,60,52,83,48,73,40,34,46,51,45,52,8,45,39,21,8,52,27,37,34,70,69,64,53,38,58,63,72,74,46,38,87,87,41,81,81,43,66,75,46,44,58,66,55,54,44,50,49,47,55,50,51,36,52,73,74,54,36,44,80,64,37,40,39,37,37,38,39,23,62,62,74,71,40,82,90,50,40,69,62,30,41,52,40,42,21,64,76,68,73,40,66,53,94,38,52,47,80,45,64,39,64,51,86,61,46,67,60,32,24,66,64,46,24,36,35,23,42,25,40,33,32,34,34,98

Sequence (186 aa):
MENSGYSVNFIEGSQKNIKITFQEDLVKEDILIGNGFDLHRFCEGNSIVFGGVKFPFEFGIEAISDGDVILHSLADSILGALSEGDIGTAFPEDDPNSKDLDSREIITHCLGLMKKRGYHLNNIDITVISETPKISPIRNKIIKSLSEIFSIDSNKIGLKGSTMEKIGTIGKEQALAVMTSVTLKR

Nearest PDB structures (foldseek):
  5b8f-assembly1_B  TM=9.389E-01  e=1.202E-22  Pseudomonas aeruginosa PAO1
  5iwx-assembly1_A  TM=9.460E-01  e=6.461E-22  Bacillus subtilis subsp. subtilis str. 168
  8xhu-assembly1_B  TM=9.565E-01  e=2.110E-21  Helicobacter pylori 26695
  3f6m-assembly1_A  TM=9.417E-01  e=2.246E-21  Yersinia pestis CO92
  8xkf-assembly2_D  TM=8.757E-01  e=4.446E-22  Helicobacter pylori 26695

Mean predicted aligned error: 6.39 Å